Protein AF-A0A7S0BY07-F1 (afdb_monomer_lite)

Structure (mmCIF, N/CA/C/O backbone):
data_AF-A0A7S0BY07-F1
#
_entry.id   AF-A0A7S0BY07-F1
#
loop_
_atom_site.group_PDB
_atom_site.id
_atom_site.type_symbol
_atom_site.label_atom_id
_atom_site.label_alt_id
_atom_site.label_comp_id
_atom_site.label_asym_id
_atom_site.label_entity_id
_atom_site.label_seq_id
_atom_site.pdbx_PDB_ins_code
_atom_site.Cartn_x
_atom_site.Cartn_y
_atom_site.Cartn_z
_atom_site.occupancy
_atom_site.B_iso_or_equiv
_atom_site.auth_seq_id
_atom_site.auth_comp_id
_atom_site.auth_asym_id
_atom_site.auth_atom_id
_atom_site.pdbx_PDB_model_num
ATOM 1 N N . MET A 1 1 ? 34.584 75.768 -27.088 1.00 40.31 1 MET A N 1
ATOM 2 C CA . MET A 1 1 ? 33.165 75.469 -26.816 1.00 40.31 1 MET A CA 1
ATOM 3 C C . MET A 1 1 ? 33.168 74.248 -25.901 1.00 40.31 1 MET A C 1
ATOM 5 O O . MET A 1 1 ? 33.445 73.168 -26.396 1.00 40.31 1 MET A O 1
ATOM 9 N N . SER A 1 2 ? 33.312 74.418 -24.580 1.00 35.47 2 SER A N 1
ATOM 10 C CA . SER A 1 2 ? 32.296 74.899 -23.604 1.00 35.47 2 SER A CA 1
ATOM 11 C C . SER A 1 2 ? 31.332 73.750 -23.258 1.00 35.47 2 SER A C 1
ATOM 13 O O . SER A 1 2 ? 30.744 73.194 -24.176 1.00 35.47 2 SER A O 1
ATOM 15 N N . CYS A 1 3 ? 31.391 73.198 -22.035 1.00 31.03 3 CYS A N 1
ATOM 16 C CA . CYS A 1 3 ? 30.530 73.522 -20.865 1.00 31.03 3 CYS A CA 1
ATOM 17 C C . CYS A 1 3 ? 29.063 73.075 -21.055 1.00 31.03 3 CYS A C 1
ATOM 19 O O . CYS A 1 3 ? 28.528 73.252 -22.139 1.00 31.03 3 CYS A O 1
ATOM 21 N N . GLU A 1 4 ? 28.348 72.482 -20.090 1.00 33.09 4 GLU A N 1
ATOM 22 C CA . GLU A 1 4 ? 28.533 72.257 -18.632 1.00 33.09 4 GLU A CA 1
ATOM 23 C C . GLU A 1 4 ? 28.057 70.815 -18.252 1.00 33.09 4 GLU A C 1
ATOM 25 O O . GLU A 1 4 ? 27.473 70.133 -19.087 1.00 33.09 4 GLU A O 1
ATOM 30 N N . ARG A 1 5 ? 28.458 70.157 -17.144 1.00 35.91 5 ARG A N 1
ATOM 31 C CA . ARG A 1 5 ? 27.967 70.259 -15.737 1.00 35.91 5 ARG A CA 1
ATOM 32 C C . ARG A 1 5 ? 26.423 70.274 -15.600 1.00 35.91 5 ARG A C 1
ATOM 34 O O . ARG A 1 5 ? 25.771 71.064 -16.259 1.00 35.91 5 ARG A O 1
ATOM 41 N N . SER A 1 6 ? 25.753 69.486 -14.746 1.00 38.12 6 SER A N 1
ATOM 42 C CA . SER A 1 6 ? 26.178 68.443 -13.775 1.00 38.12 6 SER A CA 1
ATOM 43 C C . SER A 1 6 ? 25.313 67.157 -13.979 1.00 38.12 6 SER A C 1
ATOM 45 O O . SER A 1 6 ? 25.216 66.746 -15.126 1.00 38.12 6 SER A O 1
ATOM 47 N N . ASN A 1 7 ? 24.673 66.420 -13.047 1.00 31.58 7 ASN A N 1
ATOM 48 C CA . ASN A 1 7 ? 24.522 66.472 -11.581 1.00 31.58 7 ASN A CA 1
ATOM 49 C C . ASN A 1 7 ? 24.195 65.080 -10.975 1.00 31.58 7 ASN A C 1
ATOM 51 O O . ASN A 1 7 ? 23.888 64.137 -11.699 1.00 31.58 7 ASN A O 1
ATOM 55 N N . THR A 1 8 ? 24.245 64.951 -9.645 1.00 39.53 8 THR A N 1
ATOM 56 C CA . THR A 1 8 ? 23.984 63.716 -8.874 1.00 39.53 8 THR A CA 1
ATOM 57 C C . THR A 1 8 ? 22.511 63.458 -8.555 1.00 39.53 8 THR A C 1
ATOM 59 O O . THR A 1 8 ? 21.775 64.393 -8.248 1.00 39.53 8 THR A O 1
ATOM 62 N N . SER A 1 9 ? 22.132 62.176 -8.448 1.00 33.41 9 SER A N 1
ATOM 63 C CA . SER A 1 9 ? 21.141 61.664 -7.476 1.00 33.41 9 SER A CA 1
ATOM 64 C C . SER A 1 9 ? 21.231 60.140 -7.329 1.00 33.41 9 SER A C 1
ATOM 66 O O . SER A 1 9 ? 21.448 59.431 -8.308 1.00 33.41 9 SER A O 1
ATOM 68 N N . MET A 1 10 ? 21.091 59.637 -6.098 1.00 31.50 10 MET A N 1
ATOM 69 C CA . MET A 1 10 ? 21.083 58.200 -5.790 1.00 31.50 10 MET A CA 1
ATOM 70 C C . MET A 1 10 ? 19.652 57.654 -5.792 1.00 31.50 10 MET A C 1
ATOM 72 O O . MET A 1 10 ? 18.745 58.310 -5.285 1.00 31.50 10 MET A O 1
ATOM 76 N N . THR A 1 11 ? 19.459 56.427 -6.276 1.00 37.25 11 THR A N 1
ATOM 77 C CA . THR A 1 11 ? 18.187 55.697 -6.177 1.00 37.25 11 THR A CA 1
ATOM 78 C C . THR A 1 11 ? 18.273 54.599 -5.116 1.00 37.25 11 THR A C 1
ATOM 80 O O . THR A 1 11 ? 18.903 53.559 -5.304 1.00 37.25 11 THR A O 1
ATOM 83 N N . THR A 1 12 ? 17.625 54.814 -3.972 1.00 31.59 12 THR A N 1
ATOM 84 C CA . THR A 1 12 ? 17.489 53.802 -2.917 1.00 31.59 12 THR A CA 1
ATOM 85 C C . THR A 1 12 ? 16.358 52.826 -3.251 1.00 31.59 12 THR A C 1
ATOM 87 O O . THR A 1 12 ? 15.214 53.225 -3.450 1.00 31.59 12 THR A O 1
ATOM 90 N N . SER A 1 13 ? 16.664 51.526 -3.300 1.00 31.84 13 SER A N 1
ATOM 91 C CA . SER A 1 13 ? 15.648 50.470 -3.434 1.00 31.84 13 SER A CA 1
ATOM 92 C C . SER A 1 13 ? 15.264 49.920 -2.063 1.00 31.84 13 SER A C 1
ATOM 94 O O . SER A 1 13 ? 16.079 49.290 -1.391 1.00 31.84 13 SER A O 1
ATOM 96 N N . THR A 1 14 ? 14.016 50.139 -1.652 1.00 30.81 14 THR A N 1
ATOM 97 C CA . THR A 1 14 ? 13.477 49.635 -0.382 1.00 30.81 14 THR A CA 1
ATOM 98 C C . THR A 1 14 ? 13.043 48.176 -0.514 1.00 30.81 14 THR A C 1
ATOM 100 O O . THR A 1 14 ? 11.993 47.888 -1.086 1.00 30.81 14 THR A O 1
ATOM 103 N N . THR A 1 15 ? 13.806 47.248 0.065 1.00 37.00 15 THR A N 1
ATOM 104 C CA . THR A 1 15 ? 13.376 45.854 0.277 1.00 37.00 15 THR A CA 1
ATOM 105 C C . THR A 1 15 ? 12.916 45.640 1.718 1.00 37.00 15 THR A C 1
ATOM 107 O O . THR A 1 15 ? 13.663 45.902 2.659 1.00 37.00 15 THR A O 1
ATOM 110 N N . LEU A 1 16 ? 11.688 45.146 1.885 1.00 29.48 16 LEU A N 1
ATOM 111 C CA . LEU A 1 16 ? 11.065 44.811 3.171 1.00 29.48 16 LEU A CA 1
ATOM 112 C C . LEU A 1 16 ? 11.287 43.335 3.549 1.00 29.48 16 LEU A C 1
ATOM 114 O O . LEU A 1 16 ? 11.328 42.494 2.656 1.00 29.48 16 LEU A O 1
ATOM 118 N N . THR A 1 17 ? 11.247 43.043 4.863 1.00 28.17 17 THR A N 1
ATOM 119 C CA . THR A 1 17 ? 10.891 41.723 5.454 1.00 28.17 17 THR A CA 1
ATOM 120 C C . THR A 1 17 ? 11.932 40.587 5.272 1.00 28.17 17 THR A C 1
ATOM 122 O O . THR A 1 17 ? 12.441 40.378 4.183 1.00 28.17 17 THR A O 1
ATOM 125 N N . THR A 1 18 ? 12.328 39.764 6.259 1.00 30.53 18 THR A N 1
ATOM 126 C CA . THR A 1 18 ? 11.994 39.579 7.699 1.00 30.53 18 THR A CA 1
ATOM 127 C C . THR A 1 18 ? 13.248 39.665 8.600 1.00 30.53 18 THR A C 1
ATOM 129 O O . THR A 1 18 ? 14.322 39.252 8.160 1.00 30.53 18 THR A O 1
ATOM 132 N N . PRO A 1 19 ? 13.134 40.033 9.894 1.00 34.19 19 PRO A N 1
ATOM 133 C CA . PRO A 1 19 ? 14.223 39.871 10.863 1.00 34.19 19 PRO A CA 1
ATOM 134 C C . PRO A 1 19 ? 14.457 38.396 11.251 1.00 34.19 19 PRO A C 1
ATOM 136 O O . PRO A 1 19 ? 13.518 37.662 11.554 1.00 34.19 19 PRO A O 1
ATOM 139 N N . VAL A 1 20 ? 15.724 37.970 11.302 1.00 34.62 20 VAL A N 1
ATOM 140 C CA . VAL A 1 20 ? 16.126 36.637 11.790 1.00 34.62 20 VAL A CA 1
ATOM 141 C C . VAL A 1 20 ? 16.349 36.687 13.302 1.00 34.62 20 VAL A C 1
ATOM 143 O O . VAL A 1 20 ? 17.329 37.272 13.766 1.00 34.62 20 VAL A O 1
ATOM 146 N N . VAL A 1 21 ? 15.475 36.041 14.077 1.00 35.56 21 VAL A N 1
ATOM 147 C CA . VAL A 1 21 ? 15.626 35.940 15.538 1.00 35.56 21 VAL A CA 1
ATOM 148 C C . VAL A 1 21 ? 16.772 34.983 15.879 1.00 35.56 21 VAL A C 1
ATOM 150 O O . VAL A 1 21 ? 16.645 33.764 15.773 1.00 35.56 21 VAL A O 1
ATOM 153 N N . ARG A 1 22 ? 17.912 35.541 16.300 1.00 32.69 22 ARG A N 1
ATOM 154 C CA . ARG A 1 22 ? 19.019 34.787 16.903 1.00 32.69 22 ARG A CA 1
ATOM 155 C C . ARG A 1 22 ? 18.831 34.751 18.419 1.00 32.69 22 ARG A C 1
ATOM 157 O O . ARG A 1 22 ? 19.050 35.762 19.078 1.00 32.69 22 ARG A O 1
ATOM 164 N N . ASN A 1 23 ? 18.483 33.591 18.973 1.00 33.28 23 ASN A N 1
ATOM 165 C CA . ASN A 1 23 ? 18.476 33.401 20.425 1.00 33.28 23 ASN A CA 1
ATOM 166 C C . ASN A 1 23 ? 19.915 33.414 20.960 1.00 33.28 23 ASN A C 1
ATOM 168 O O . ASN A 1 23 ? 20.651 32.440 20.804 1.00 33.28 23 ASN A O 1
ATOM 172 N N . VAL A 1 24 ? 20.308 34.516 21.600 1.00 34.41 24 VAL A N 1
ATOM 173 C CA . VAL A 1 24 ? 21.560 34.616 22.357 1.00 34.41 24 VAL A CA 1
ATOM 174 C C . VAL A 1 24 ? 21.271 34.227 23.805 1.00 34.41 24 VAL A C 1
ATOM 176 O O . VAL A 1 24 ? 20.494 34.891 24.483 1.00 34.41 24 VAL A O 1
ATOM 179 N N . ASN A 1 25 ? 21.884 33.143 24.278 1.00 36.53 25 ASN A N 1
ATOM 180 C CA . ASN A 1 25 ? 21.791 32.725 25.676 1.00 36.53 25 ASN A CA 1
ATOM 181 C C . ASN A 1 25 ? 22.812 33.513 26.516 1.00 36.53 25 ASN A C 1
ATOM 183 O O . ASN A 1 25 ? 24.009 33.447 26.231 1.00 36.53 25 ASN A O 1
ATOM 187 N N . VAL A 1 26 ? 22.355 34.247 27.536 1.00 36.59 26 VAL A N 1
ATOM 188 C CA . VAL A 1 26 ? 23.206 35.080 28.403 1.00 36.59 26 VAL A CA 1
ATOM 189 C C . VAL A 1 26 ? 22.942 34.753 29.873 1.00 36.59 26 VAL A C 1
ATOM 191 O O . VAL A 1 26 ? 22.083 35.353 30.509 1.00 36.59 26 VAL A O 1
ATOM 194 N N . ASN A 1 27 ? 23.726 33.825 30.426 1.00 39.12 27 ASN A N 1
ATOM 195 C CA . ASN A 1 27 ? 23.753 33.535 31.862 1.00 39.12 27 ASN A CA 1
ATOM 196 C C . ASN A 1 27 ? 25.014 34.130 32.505 1.00 39.12 27 ASN A C 1
ATOM 198 O O . ASN A 1 27 ? 26.104 33.567 32.382 1.00 39.12 27 ASN A O 1
ATOM 202 N N . LYS A 1 28 ? 24.863 35.263 33.201 1.00 35.97 28 LYS A N 1
ATOM 203 C CA . LYS A 1 28 ? 25.881 35.873 34.077 1.00 35.97 28 LYS A CA 1
ATOM 204 C C . LYS A 1 28 ? 25.196 36.941 34.956 1.00 35.97 28 LYS A C 1
ATOM 206 O O . LYS A 1 28 ? 24.492 37.758 34.384 1.00 35.97 28 LYS A O 1
ATOM 211 N N . ILE A 1 29 ? 25.372 37.111 36.270 1.00 32.22 29 ILE A N 1
ATOM 212 C CA . ILE A 1 29 ? 25.829 36.331 37.443 1.00 32.22 29 ILE A CA 1
ATOM 213 C C . ILE A 1 29 ? 25.827 37.350 38.630 1.00 32.22 29 ILE A C 1
ATOM 215 O O . ILE A 1 29 ? 25.963 38.544 38.385 1.00 32.22 29 ILE A O 1
ATOM 219 N N . THR A 1 30 ? 25.702 36.888 39.885 1.00 31.44 30 THR A N 1
ATOM 220 C CA . THR A 1 30 ? 25.969 37.602 41.177 1.00 31.44 30 THR A CA 1
ATOM 221 C C . THR A 1 30 ? 25.174 38.860 41.619 1.00 31.44 30 THR A C 1
ATOM 223 O O . THR A 1 30 ? 25.467 39.974 41.210 1.00 31.44 30 THR A O 1
ATOM 226 N N . GLU A 1 31 ? 24.353 38.636 42.661 1.00 29.64 31 GLU A N 1
ATOM 227 C CA . GLU A 1 31 ? 24.439 39.217 44.031 1.00 29.64 31 GLU A CA 1
ATOM 228 C C . GLU A 1 31 ? 23.774 40.545 44.501 1.00 29.64 31 GLU A C 1
ATOM 230 O O . GLU A 1 31 ? 24.068 41.635 44.032 1.00 29.64 31 GLU A O 1
ATOM 235 N N . ARG A 1 32 ? 23.084 40.373 45.655 1.00 31.20 32 ARG A N 1
ATOM 236 C CA . ARG A 1 32 ? 22.883 41.252 46.842 1.00 31.20 32 ARG A CA 1
ATOM 237 C C . ARG A 1 32 ? 21.862 42.409 46.835 1.00 31.20 32 ARG A C 1
ATOM 239 O O . ARG A 1 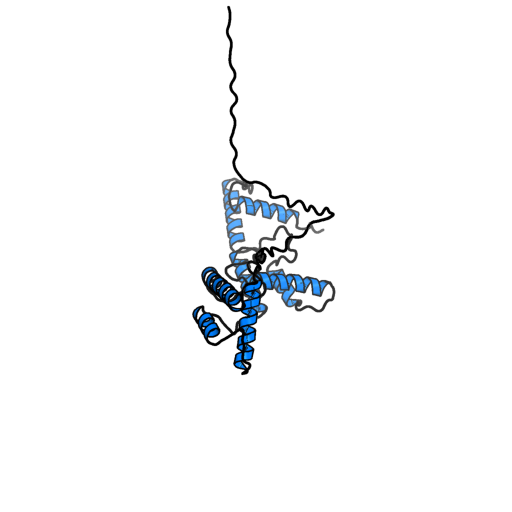32 ? 22.117 43.453 46.260 1.00 31.20 32 ARG A O 1
ATOM 246 N N . ARG A 1 33 ? 20.904 42.243 47.772 1.00 38.06 33 ARG A N 1
ATOM 247 C CA . ARG A 1 33 ? 20.362 43.219 48.756 1.00 38.06 33 ARG A CA 1
ATOM 248 C C . ARG A 1 33 ? 19.576 44.439 48.225 1.00 38.06 33 ARG A C 1
ATOM 250 O O . ARG A 1 33 ? 19.832 44.923 47.137 1.00 38.06 33 ARG A O 1
ATOM 257 N N . ASP A 1 34 ? 18.593 44.983 48.948 1.00 32.81 34 ASP A N 1
ATOM 258 C CA . ASP A 1 34 ? 18.040 44.638 50.277 1.00 32.81 34 ASP A CA 1
ATOM 259 C C . ASP A 1 34 ? 16.561 44.192 50.194 1.00 32.81 34 ASP A C 1
ATOM 261 O O . ASP A 1 34 ? 16.034 43.962 49.107 1.00 32.81 34 ASP A O 1
ATOM 265 N N . GLY A 1 35 ? 15.915 43.946 51.339 1.00 48.25 35 GLY A N 1
ATOM 266 C CA . GLY A 1 35 ? 14.606 43.290 51.401 1.00 48.25 35 GLY A CA 1
ATOM 267 C C . GLY A 1 35 ? 13.394 44.221 51.306 1.00 48.25 35 GLY A C 1
ATOM 268 O O . GLY A 1 35 ? 13.205 45.077 52.164 1.00 48.25 35 GLY A O 1
ATOM 269 N N . ASP A 1 36 ? 12.508 43.929 50.353 1.00 34.41 36 ASP A N 1
ATOM 270 C CA . ASP A 1 36 ? 11.060 44.134 50.474 1.00 34.41 36 ASP A CA 1
ATOM 271 C C . ASP A 1 36 ? 10.338 42.887 49.919 1.00 34.41 36 ASP A C 1
ATOM 273 O O . ASP A 1 36 ? 10.794 42.267 48.956 1.00 34.41 36 ASP A O 1
ATOM 277 N N . SER A 1 37 ? 9.242 42.468 50.553 1.00 35.84 37 SER A N 1
ATOM 278 C CA . SER A 1 37 ? 8.610 41.153 50.358 1.00 35.84 37 SER A CA 1
ATOM 279 C C . SER A 1 37 ? 7.364 41.206 49.463 1.00 35.84 37 SER A C 1
ATOM 281 O O . SER A 1 37 ? 6.357 40.537 49.722 1.00 35.84 37 SER A O 1
ATOM 283 N N . THR A 1 38 ? 7.427 41.970 48.374 1.00 34.97 38 THR A N 1
ATOM 284 C CA . THR A 1 38 ? 6.342 42.022 47.387 1.00 34.97 38 THR A CA 1
ATOM 285 C C . THR A 1 38 ? 6.420 40.811 46.448 1.00 34.97 38 THR A C 1
ATOM 287 O O . THR A 1 38 ? 7.131 40.832 45.444 1.00 34.97 38 THR A O 1
ATOM 290 N N . ILE A 1 39 ? 5.684 39.732 46.756 1.00 37.34 39 ILE A N 1
ATOM 291 C CA . ILE A 1 39 ? 5.579 38.553 45.873 1.00 37.34 39 ILE A CA 1
ATOM 292 C C . ILE A 1 39 ? 4.752 38.919 44.634 1.00 37.34 39 ILE A C 1
ATOM 294 O O . ILE A 1 39 ? 3.533 38.741 44.590 1.00 37.34 39 ILE A O 1
ATOM 298 N N . VAL A 1 40 ? 5.433 39.407 43.599 1.00 34.22 40 VAL A N 1
ATOM 299 C CA . VAL A 1 40 ? 4.853 39.564 42.265 1.00 34.22 40 VAL A CA 1
ATOM 300 C C . VAL A 1 40 ? 4.591 38.168 41.698 1.00 34.22 40 VAL A C 1
ATOM 302 O O . VAL A 1 40 ? 5.526 37.438 41.365 1.00 34.22 40 VAL A O 1
ATOM 305 N N . LYS A 1 41 ? 3.317 37.781 41.572 1.00 40.78 41 LYS A N 1
ATOM 306 C CA . LYS A 1 41 ? 2.934 36.596 40.794 1.00 40.78 41 LYS A CA 1
ATOM 307 C C . LYS A 1 41 ? 3.180 36.876 39.315 1.00 40.78 41 LYS A C 1
ATOM 309 O O . LYS A 1 41 ? 2.339 37.446 38.629 1.00 40.78 41 LYS A O 1
ATOM 314 N N . VAL A 1 42 ? 4.360 36.496 38.837 1.00 35.28 42 VAL A N 1
ATOM 315 C CA . VAL A 1 42 ? 4.663 36.465 37.408 1.00 35.28 42 VAL A CA 1
ATOM 316 C C . VAL A 1 42 ? 4.052 35.180 36.851 1.00 35.28 42 VAL A C 1
ATOM 318 O O . VAL A 1 42 ? 4.613 34.102 37.043 1.00 35.28 42 VAL A O 1
ATOM 321 N N . ASP A 1 43 ? 2.888 35.284 36.205 1.00 41.56 43 ASP A N 1
ATOM 322 C CA . ASP A 1 43 ? 2.163 34.142 35.631 1.00 41.56 43 ASP A CA 1
ATOM 323 C C . ASP A 1 43 ? 2.903 33.563 34.409 1.00 41.56 43 ASP A C 1
ATOM 325 O O . ASP A 1 43 ? 2.574 33.812 33.248 1.00 41.56 43 ASP A O 1
ATOM 329 N N . PHE A 1 44 ? 3.945 32.778 34.682 1.00 54.62 44 PHE A N 1
ATOM 330 C CA . PHE A 1 44 ? 4.740 32.076 33.682 1.00 54.62 44 PHE A CA 1
ATOM 331 C C . PHE A 1 44 ? 4.289 30.618 33.551 1.00 54.62 44 PHE A C 1
ATOM 333 O O . PHE A 1 44 ? 4.858 29.722 34.170 1.00 54.62 44 PHE A O 1
ATOM 340 N N . GLU A 1 45 ? 3.291 30.359 32.702 1.00 38.06 45 GLU A N 1
ATOM 341 C CA . GLU A 1 45 ? 3.077 29.007 32.173 1.00 38.06 45 GLU A CA 1
ATOM 342 C C . GLU A 1 45 ? 2.333 28.983 30.822 1.00 38.06 45 GLU A C 1
ATOM 344 O O . GLU A 1 45 ? 1.192 28.535 30.707 1.00 38.06 45 GLU A O 1
ATOM 349 N N . GLN A 1 46 ? 3.009 29.378 29.733 1.00 46.72 46 GLN A N 1
ATOM 350 C CA . GLN A 1 46 ? 2.600 28.924 28.394 1.00 46.72 46 GLN A CA 1
ATOM 351 C C . GLN A 1 46 ? 2.952 27.438 28.215 1.00 46.72 46 GLN A C 1
ATOM 353 O O . GLN A 1 46 ? 3.890 27.065 27.508 1.00 46.72 46 GLN A O 1
ATOM 358 N N . LYS A 1 47 ? 2.172 26.564 28.863 1.00 47.66 47 LYS A N 1
ATOM 359 C CA . LYS A 1 47 ? 2.163 25.130 28.565 1.00 47.66 47 LYS A CA 1
ATOM 360 C C . LYS A 1 47 ? 1.708 24.930 27.121 1.00 47.66 47 LYS A C 1
ATOM 362 O O . LYS A 1 47 ? 0.534 25.102 26.805 1.00 47.66 47 LYS A O 1
ATOM 367 N N . VAL A 1 48 ? 2.630 24.496 26.262 1.00 51.53 48 VAL A N 1
ATOM 368 C CA . VAL A 1 48 ? 2.293 23.910 24.958 1.00 51.53 48 VAL A CA 1
ATOM 369 C C . VAL A 1 48 ? 1.603 22.574 25.232 1.00 51.53 48 VAL A C 1
ATOM 371 O O . VAL A 1 48 ? 2.252 21.544 25.418 1.00 51.53 48 VAL A O 1
ATOM 374 N N . THR A 1 49 ? 0.278 22.601 25.347 1.00 56.06 49 THR A N 1
ATOM 375 C CA . THR A 1 49 ? -0.526 21.419 25.650 1.00 56.06 49 THR A CA 1
ATOM 376 C C . THR A 1 49 ? -0.510 20.451 24.470 1.00 56.06 49 THR A C 1
ATOM 378 O O . THR A 1 49 ? -0.817 20.806 23.332 1.00 56.06 49 THR A O 1
ATOM 381 N N . ALA A 1 50 ? -0.147 19.195 24.733 1.00 65.06 50 ALA A N 1
ATOM 382 C CA . ALA A 1 50 ? -0.284 18.138 23.741 1.00 65.06 50 ALA A CA 1
ATOM 383 C C . ALA A 1 50 ? -1.776 17.905 23.450 1.00 65.06 50 ALA A C 1
ATOM 385 O O . ALA A 1 50 ? -2.567 17.751 24.382 1.00 65.06 50 ALA A O 1
ATOM 386 N N . ALA A 1 51 ? -2.148 17.873 22.166 1.00 73.44 51 ALA A N 1
ATOM 387 C CA . ALA A 1 51 ? -3.535 17.700 21.733 1.00 73.44 51 ALA A CA 1
ATOM 388 C C . ALA A 1 51 ? -4.172 16.443 22.350 1.00 73.44 51 ALA A C 1
ATOM 390 O O . ALA A 1 51 ? -3.552 15.376 22.408 1.00 73.44 51 ALA A O 1
ATOM 391 N N . SER A 1 52 ? -5.420 16.562 22.799 1.00 82.75 52 SER A N 1
ATOM 392 C CA . SER A 1 52 ? -6.102 15.501 23.536 1.00 82.75 52 SER A CA 1
ATOM 393 C C . SER A 1 52 ? -6.372 14.257 22.671 1.00 82.75 52 SER A C 1
ATOM 395 O O . SER A 1 52 ? -6.493 14.347 21.443 1.00 82.75 52 SER A O 1
ATOM 397 N N . PRO A 1 53 ? -6.595 13.076 23.283 1.00 80.56 53 PRO A N 1
ATOM 398 C CA . PRO A 1 53 ? -7.028 11.872 22.564 1.00 80.56 53 PRO A CA 1
ATOM 399 C C . PRO A 1 53 ? -8.355 12.021 21.791 1.00 80.56 53 PRO A C 1
ATOM 401 O O . PRO A 1 53 ? -8.681 11.174 20.952 1.00 80.56 53 PRO A O 1
ATOM 404 N N . LYS A 1 54 ? -9.138 13.077 22.058 1.00 82.62 54 LYS A N 1
ATOM 405 C CA . LYS A 1 54 ? -10.314 13.449 21.264 1.00 82.62 54 LYS A CA 1
ATOM 406 C C . LYS A 1 54 ? -9.892 14.170 19.981 1.00 82.62 54 LYS A C 1
ATOM 408 O O . LYS A 1 54 ? -10.174 13.672 18.893 1.00 82.62 54 LYS A O 1
ATOM 413 N N . GLU A 1 55 ? -9.156 15.271 20.108 1.00 84.75 55 GLU A N 1
ATOM 414 C CA . GLU A 1 55 ? -8.694 16.102 18.984 1.00 84.75 55 GLU A CA 1
ATOM 415 C C . GLU A 1 55 ? -7.778 15.326 18.028 1.00 84.75 55 GLU A C 1
ATOM 417 O O . GLU A 1 55 ? -7.882 15.464 16.808 1.00 84.75 55 GLU A O 1
ATOM 422 N N . LEU A 1 56 ? -6.930 14.438 18.559 1.00 89.06 56 LEU A N 1
ATOM 423 C CA . LEU A 1 56 ? -6.102 13.535 17.758 1.00 89.06 56 LEU A CA 1
ATOM 424 C C . LEU A 1 56 ? -6.941 12.558 16.920 1.00 89.06 56 LEU A C 1
ATOM 426 O O . LEU A 1 56 ? -6.594 12.302 15.767 1.00 89.06 56 LEU A O 1
ATOM 430 N N . TRP A 1 57 ? -8.047 12.027 17.455 1.00 93.25 57 TRP A N 1
ATOM 431 C CA . TRP A 1 57 ? -8.946 11.154 16.689 1.00 93.25 57 TRP A CA 1
ATOM 432 C C . TRP A 1 57 ? -9.703 11.947 15.618 1.00 93.25 57 TRP A C 1
ATOM 434 O O . TRP A 1 57 ? -9.737 11.531 14.464 1.00 93.25 57 TRP A O 1
ATOM 444 N N . GLU A 1 58 ? -10.242 13.119 15.965 1.00 93.38 58 GLU A N 1
ATOM 445 C CA . GLU A 1 58 ? -10.969 13.983 15.022 1.00 93.38 58 GLU A CA 1
ATOM 446 C C . GLU A 1 58 ? -10.076 14.495 13.885 1.00 93.38 58 GLU A C 1
ATOM 448 O O . GLU A 1 58 ? -10.525 14.597 12.744 1.00 93.38 58 GLU A O 1
ATOM 453 N N . THR A 1 59 ? -8.798 14.761 14.165 1.00 94.75 59 THR A N 1
ATOM 454 C CA . THR A 1 59 ? -7.798 15.111 13.146 1.00 94.75 59 THR A CA 1
ATOM 455 C C . THR A 1 59 ? -7.590 13.953 12.168 1.00 94.75 59 THR A C 1
ATOM 457 O O . THR A 1 59 ? -7.710 14.141 10.960 1.00 94.75 59 THR A O 1
ATOM 460 N N . ARG A 1 60 ? -7.359 12.731 12.669 1.00 96.25 60 ARG A N 1
ATOM 461 C CA . ARG A 1 60 ? -7.173 11.532 11.826 1.00 96.25 60 ARG A CA 1
ATOM 462 C C . ARG A 1 60 ? -8.443 11.162 11.048 1.00 96.25 60 ARG A C 1
ATOM 464 O O . ARG A 1 60 ? -8.346 10.690 9.919 1.00 96.25 60 ARG A O 1
ATOM 471 N N . TYR A 1 61 ? -9.625 11.434 11.600 1.00 96.81 61 TYR A N 1
ATOM 472 C CA . TYR A 1 61 ? -10.896 11.282 10.890 1.00 96.81 61 TYR A CA 1
ATOM 473 C C . TYR A 1 61 ? -11.040 12.291 9.734 1.00 96.81 61 TYR A C 1
ATOM 475 O O . TYR A 1 61 ? -11.349 11.892 8.615 1.00 96.81 61 TYR A O 1
ATOM 483 N N . LYS A 1 62 ? -10.721 13.577 9.945 1.00 96.88 62 LYS A N 1
ATOM 484 C CA . LYS A 1 62 ? -10.707 14.603 8.876 1.00 96.88 62 LYS A CA 1
ATOM 485 C C . LYS A 1 62 ? -9.695 14.279 7.765 1.00 96.88 62 LYS A C 1
ATOM 487 O O . LYS A 1 62 ? -9.980 14.471 6.581 1.00 96.88 62 LYS A O 1
ATOM 492 N N . GLU A 1 63 ? -8.534 13.738 8.128 1.00 96.69 63 GLU A N 1
ATOM 493 C CA . GLU A 1 63 ? -7.554 13.208 7.173 1.00 96.69 63 GLU A CA 1
ATOM 494 C C . GLU A 1 63 ? -8.095 11.997 6.388 1.00 96.69 63 GLU A C 1
ATOM 496 O O . GLU A 1 63 ? -7.898 11.928 5.175 1.00 96.69 63 GLU A O 1
ATOM 501 N N . LEU A 1 64 ? -8.822 11.073 7.034 1.00 96.94 64 LEU A N 1
ATOM 502 C CA . LEU A 1 64 ? -9.480 9.951 6.354 1.00 96.94 64 LEU A CA 1
ATOM 503 C C . LEU A 1 64 ? -10.559 10.432 5.373 1.00 96.94 64 LEU A C 1
ATOM 505 O O . LEU A 1 64 ? -10.574 9.962 4.242 1.00 96.94 64 LEU A O 1
ATOM 509 N N . VAL A 1 65 ? -11.417 11.383 5.759 1.00 97.06 65 VAL A N 1
ATOM 510 C CA . VAL A 1 65 ? -12.417 11.994 4.857 1.00 97.06 65 VAL A CA 1
ATOM 511 C C . VAL A 1 65 ? -11.733 12.608 3.631 1.00 97.06 65 VAL A C 1
ATOM 513 O O . VAL A 1 65 ? -12.192 12.435 2.503 1.00 97.06 65 VAL A O 1
ATOM 516 N N . SER A 1 66 ? -10.593 13.271 3.837 1.00 95.12 66 SER A N 1
ATOM 517 C CA . SER A 1 66 ? -9.801 13.862 2.752 1.00 95.12 66 SER A CA 1
ATOM 518 C C . SER A 1 66 ? -9.212 12.788 1.825 1.00 95.12 66 SER A C 1
ATOM 520 O O . SER A 1 66 ? -9.264 12.935 0.607 1.00 95.12 66 SER A O 1
ATOM 522 N N . PHE A 1 67 ? -8.740 11.667 2.382 1.00 92.50 67 PHE A N 1
ATOM 523 C CA . PHE A 1 67 ? -8.294 10.501 1.613 1.00 92.50 67 PHE A CA 1
ATOM 524 C C . PHE A 1 67 ? -9.447 9.829 0.845 1.00 92.50 67 PHE A C 1
ATOM 526 O O . PHE A 1 67 ? -9.287 9.495 -0.324 1.00 92.50 67 PHE A O 1
ATOM 533 N N . VAL A 1 68 ? -10.628 9.656 1.446 1.00 92.25 68 VAL A N 1
ATOM 534 C CA . VAL A 1 68 ? -11.803 9.106 0.743 1.00 92.25 68 VAL A CA 1
ATOM 535 C C . VAL A 1 68 ? -12.205 10.017 -0.423 1.00 92.25 68 VAL A C 1
ATOM 537 O O . VAL A 1 68 ? -12.512 9.515 -1.501 1.00 92.25 68 VAL A O 1
ATOM 540 N N . LYS A 1 69 ? -12.109 11.344 -0.256 1.00 92.44 69 LYS A N 1
ATOM 541 C CA . LYS A 1 69 ? -12.365 12.327 -1.321 1.00 92.44 69 LYS A CA 1
ATOM 542 C C . LYS A 1 69 ? -11.329 12.300 -2.458 1.00 92.44 69 LYS A C 1
ATOM 544 O O . LYS A 1 69 ? -11.715 12.509 -3.602 1.00 92.44 69 LYS A O 1
ATOM 549 N N . GLU A 1 70 ? -10.044 12.064 -2.176 1.00 87.12 70 GLU A N 1
ATOM 550 C CA . GLU A 1 70 ? -8.994 11.978 -3.212 1.00 87.12 70 GLU A CA 1
ATOM 551 C C . GLU A 1 70 ? -8.974 10.610 -3.923 1.00 87.12 70 GLU A C 1
ATOM 553 O O . GLU A 1 70 ? -8.845 10.547 -5.143 1.00 87.12 70 GLU A O 1
ATOM 558 N N . PHE A 1 71 ? -9.099 9.512 -3.171 1.00 83.38 71 PHE A N 1
ATOM 559 C CA . PHE A 1 71 ? -8.869 8.146 -3.664 1.00 83.38 71 PHE A CA 1
ATOM 560 C C . PHE A 1 71 ? -10.157 7.335 -3.902 1.00 83.38 71 PHE A C 1
ATOM 562 O O . PHE A 1 71 ? -10.080 6.182 -4.321 1.00 83.38 71 PHE A O 1
ATOM 569 N N . GLY A 1 72 ? -11.337 7.885 -3.594 1.00 86.31 72 GLY A N 1
ATOM 570 C CA . GLY A 1 72 ? -12.639 7.223 -3.768 1.00 86.31 72 GLY A CA 1
ATOM 571 C C . GLY A 1 72 ? -12.898 6.026 -2.841 1.00 86.31 72 GLY A C 1
ATOM 572 O O . GLY A 1 72 ? -13.877 5.309 -3.029 1.00 86.31 72 GLY A O 1
ATOM 573 N N . HIS A 1 73 ? -12.024 5.765 -1.862 1.00 88.81 73 HIS A N 1
ATOM 574 C CA . HIS A 1 73 ? -12.117 4.604 -0.970 1.00 88.81 73 HIS A CA 1
ATOM 575 C C . HIS A 1 73 ? -11.418 4.829 0.382 1.00 88.81 73 HIS A C 1
ATOM 577 O O . HIS A 1 73 ? -10.444 5.576 0.470 1.00 88.81 73 HIS A O 1
ATOM 583 N N . ALA A 1 74 ? -11.813 4.089 1.422 1.00 91.50 74 ALA A N 1
ATOM 584 C CA . ALA A 1 74 ? -11.181 4.116 2.751 1.00 91.50 74 ALA A CA 1
ATOM 585 C C . ALA A 1 74 ? -9.952 3.176 2.898 1.00 91.50 74 ALA A C 1
ATOM 587 O O . ALA A 1 74 ? -9.509 2.840 4.005 1.00 91.50 74 ALA A O 1
ATOM 588 N N . ARG A 1 75 ? -9.376 2.705 1.782 1.00 88.31 75 ARG A N 1
ATOM 589 C CA . ARG A 1 75 ? -8.292 1.700 1.744 1.00 88.31 75 ARG A CA 1
ATOM 590 C C . ARG A 1 75 ? -6.894 2.302 1.960 1.00 88.31 75 ARG A C 1
ATOM 592 O O . ARG A 1 75 ? -5.973 2.033 1.189 1.00 88.31 75 ARG A O 1
ATOM 599 N N . VAL A 1 76 ? -6.711 3.100 3.018 1.00 88.44 76 VAL A N 1
ATOM 600 C CA . VAL A 1 76 ? -5.402 3.699 3.351 1.00 88.44 76 VAL A CA 1
ATOM 601 C C . VAL A 1 76 ? -4.347 2.597 3.575 1.00 88.44 76 VAL A C 1
ATOM 603 O O . VAL A 1 76 ? -4.561 1.713 4.413 1.00 88.44 76 VAL A O 1
ATOM 606 N N . PRO A 1 77 ? -3.198 2.615 2.868 1.00 84.00 77 PRO A N 1
ATOM 607 C CA . PRO A 1 77 ? -2.089 1.707 3.154 1.00 84.00 77 PRO A CA 1
ATOM 608 C C . PRO A 1 77 ? -1.456 1.994 4.523 1.00 84.00 77 PRO A C 1
ATOM 610 O O . PRO A 1 77 ? -1.239 3.149 4.862 1.00 84.00 77 PRO A O 1
ATOM 613 N N . TYR A 1 78 ? -1.036 0.956 5.254 1.00 81.75 78 TYR A N 1
ATOM 614 C CA . TYR A 1 78 ? -0.305 1.103 6.528 1.00 81.75 78 TYR A CA 1
ATOM 615 C C . TYR A 1 78 ? 0.881 2.087 6.415 1.00 81.75 78 TYR A C 1
ATOM 617 O O . TYR A 1 78 ? 0.953 3.083 7.122 1.00 81.75 78 TYR A O 1
ATOM 625 N N . ASN A 1 79 ? 1.760 1.871 5.426 1.00 76.06 79 ASN A N 1
ATOM 626 C CA . ASN A 1 79 ? 2.833 2.806 5.065 1.00 76.06 79 ASN A CA 1
ATOM 627 C C . ASN A 1 79 ? 2.376 3.756 3.939 1.00 76.06 79 ASN A C 1
ATOM 629 O O . ASN A 1 79 ? 2.914 3.717 2.824 1.00 76.06 79 ASN A O 1
ATOM 633 N N . PHE A 1 80 ? 1.348 4.567 4.191 1.00 83.56 80 PHE A N 1
ATOM 634 C CA . PHE A 1 80 ? 0.945 5.649 3.291 1.00 83.56 80 PHE A CA 1
ATOM 635 C C . PHE A 1 80 ? 1.929 6.815 3.441 1.00 83.56 80 PHE A C 1
ATOM 637 O O . PHE A 1 80 ? 1.930 7.506 4.448 1.00 83.56 80 PHE A O 1
ATOM 644 N N . HIS A 1 81 ? 2.827 7.007 2.473 1.00 78.38 81 HIS A N 1
ATOM 645 C CA . HIS A 1 81 ? 3.966 7.918 2.652 1.00 78.38 81 HIS A CA 1
ATOM 646 C C . HIS A 1 81 ? 3.612 9.421 2.756 1.00 78.38 81 HIS A C 1
ATOM 648 O O . HIS A 1 81 ? 4.356 10.107 3.451 1.00 78.38 81 HIS A O 1
ATOM 654 N N . PRO A 1 82 ? 2.510 9.947 2.173 1.00 84.00 82 PRO A N 1
ATOM 655 C CA . PRO A 1 82 ? 2.061 11.321 2.434 1.00 84.00 82 PRO A CA 1
ATOM 656 C C . PRO A 1 82 ? 1.618 11.553 3.883 1.00 84.00 82 PRO A C 1
ATOM 658 O O . PRO A 1 82 ? 1.739 12.662 4.389 1.00 84.00 82 PRO A O 1
ATOM 661 N N . ASN A 1 83 ? 1.104 10.517 4.555 1.00 86.25 83 ASN A N 1
ATOM 662 C CA . ASN A 1 83 ? 0.686 10.578 5.953 1.00 86.25 83 ASN A CA 1
ATOM 663 C C . ASN A 1 83 ? 0.715 9.173 6.582 1.00 86.25 83 ASN A C 1
ATOM 665 O O . ASN A 1 83 ? -0.274 8.432 6.579 1.00 86.25 83 ASN A O 1
ATOM 669 N N . THR A 1 84 ? 1.873 8.793 7.122 1.00 87.75 84 THR A N 1
ATOM 670 C CA . THR A 1 84 ? 2.076 7.473 7.742 1.00 87.75 84 THR A CA 1
ATOM 671 C C . THR A 1 84 ? 1.279 7.322 9.036 1.00 87.75 84 THR A C 1
ATOM 673 O O . THR A 1 84 ? 0.826 6.226 9.359 1.00 87.75 84 THR A O 1
ATOM 676 N N . SER A 1 85 ? 1.040 8.425 9.747 1.00 92.88 85 SER A N 1
ATOM 677 C CA . SER A 1 85 ? 0.221 8.468 10.959 1.00 92.88 85 SER A CA 1
ATOM 678 C C . SER A 1 85 ? -1.241 8.099 10.688 1.00 92.88 85 SER A C 1
ATOM 680 O O . SER A 1 85 ? -1.823 7.356 11.477 1.00 92.88 85 SER A O 1
ATOM 682 N N . LEU A 1 86 ? -1.815 8.532 9.558 1.00 94.12 86 LEU A N 1
ATOM 683 C CA . LEU A 1 86 ? -3.137 8.095 9.097 1.00 94.12 86 LEU A CA 1
ATOM 684 C C . LEU A 1 86 ? -3.152 6.593 8.778 1.00 94.12 86 LEU A C 1
ATOM 686 O O . LEU A 1 86 ? -4.039 5.882 9.244 1.00 94.12 86 LEU A O 1
ATOM 690 N N . GLY A 1 87 ? -2.161 6.095 8.030 1.00 90.50 87 GLY A N 1
ATOM 691 C CA . GLY A 1 87 ? -2.057 4.672 7.677 1.00 90.50 87 GLY A CA 1
ATOM 692 C C . GLY A 1 87 ? -1.964 3.750 8.899 1.00 90.50 87 GLY A C 1
ATOM 693 O O . GLY A 1 87 ? -2.673 2.742 8.980 1.00 90.50 87 GLY A O 1
ATOM 694 N N . ASN A 1 88 ? -1.164 4.142 9.894 1.00 91.62 88 ASN A N 1
ATOM 695 C CA . ASN A 1 88 ? -1.078 3.464 11.187 1.00 91.62 88 ASN A CA 1
ATOM 696 C C . ASN A 1 88 ? -2.409 3.542 11.957 1.00 91.62 88 ASN A C 1
ATOM 698 O O . ASN A 1 88 ? -2.913 2.522 12.425 1.00 91.62 88 ASN A O 1
ATOM 702 N N . TRP A 1 89 ? -3.020 4.730 12.057 1.00 95.44 89 TRP A N 1
ATOM 703 C CA . TRP A 1 89 ? -4.280 4.939 12.781 1.00 95.44 89 TRP A CA 1
ATOM 704 C C . TRP A 1 89 ? -5.448 4.138 12.190 1.00 95.44 89 TRP A C 1
ATOM 706 O O . TRP A 1 89 ? -6.184 3.506 12.948 1.00 95.44 89 TRP A O 1
ATOM 716 N N . VAL A 1 90 ? -5.567 4.082 10.858 1.00 94.94 90 VAL A N 1
ATOM 717 C CA . VAL A 1 90 ? -6.535 3.237 10.133 1.00 94.94 90 VAL A CA 1
ATOM 718 C C . VAL A 1 90 ? -6.320 1.757 10.456 1.00 94.94 90 VAL A C 1
ATOM 720 O O . VAL A 1 90 ? -7.281 1.025 10.700 1.00 94.94 90 VAL A O 1
ATOM 723 N N . SER A 1 91 ? -5.064 1.309 10.517 1.00 91.88 91 SER A N 1
ATOM 724 C CA . SER A 1 91 ? -4.743 -0.061 10.924 1.00 91.88 91 SER A CA 1
ATOM 725 C C . SER A 1 91 ? -5.120 -0.339 12.384 1.00 91.88 91 SER A C 1
ATOM 727 O O . SER A 1 91 ? -5.584 -1.437 12.688 1.00 91.88 91 SER A O 1
ATOM 729 N N . HIS A 1 92 ? -4.970 0.643 13.278 1.00 93.38 92 HIS A N 1
ATOM 730 C CA . HIS A 1 92 ? -5.402 0.525 14.672 1.00 93.38 92 HIS A CA 1
ATOM 731 C C . HIS A 1 92 ? -6.930 0.490 14.811 1.00 93.38 92 HIS A C 1
ATOM 733 O O . HIS A 1 92 ? -7.416 -0.342 15.569 1.00 93.38 92 HIS A O 1
ATOM 739 N N . GLN A 1 93 ? -7.700 1.278 14.041 1.00 95.50 93 GLN A N 1
ATOM 740 C CA . GLN A 1 93 ? -9.173 1.207 14.085 1.00 95.50 93 GLN A CA 1
ATOM 741 C C . GLN A 1 93 ? -9.669 -0.207 13.727 1.00 95.50 93 GLN A C 1
ATOM 743 O O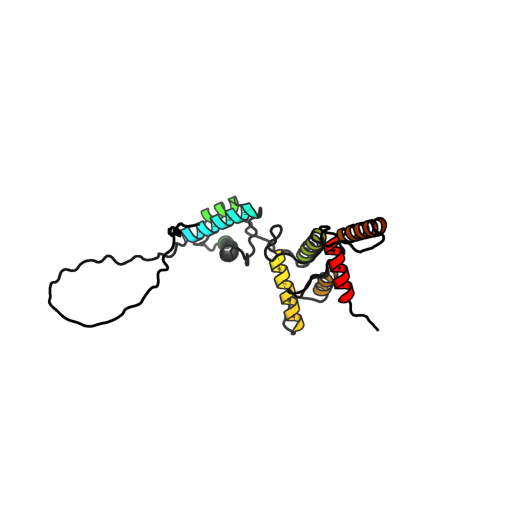 . GLN A 1 93 ? -10.489 -0.775 14.444 1.00 95.50 93 GLN A O 1
ATOM 748 N N . ARG A 1 94 ? -9.100 -0.827 12.679 1.00 94.75 94 ARG A N 1
ATOM 749 C CA . ARG A 1 94 ? -9.393 -2.228 12.303 1.00 94.75 94 ARG A CA 1
ATOM 750 C C . ARG A 1 94 ? -8.978 -3.242 13.375 1.00 94.75 94 ARG A C 1
ATOM 752 O O . ARG A 1 94 ? -9.636 -4.268 13.523 1.00 94.75 94 ARG A O 1
ATOM 759 N N . GLY A 1 95 ? -7.907 -2.965 14.121 1.00 93.12 95 GLY A N 1
ATOM 760 C CA . GLY A 1 95 ? -7.507 -3.755 15.288 1.00 93.12 95 GLY A CA 1
ATOM 761 C C . GLY A 1 95 ? -8.540 -3.668 16.412 1.00 93.12 95 GLY A C 1
ATOM 762 O O . GLY A 1 95 ? -9.084 -4.689 16.820 1.00 93.12 95 GLY A O 1
ATOM 763 N N . TYR A 1 96 ? -8.877 -2.448 16.843 1.00 94.38 96 TYR A N 1
ATOM 764 C CA . TYR A 1 96 ? -9.848 -2.205 17.911 1.00 94.38 96 TYR A CA 1
ATOM 765 C C . TYR A 1 96 ? -11.228 -2.789 17.595 1.00 94.38 96 TYR A C 1
ATOM 767 O O . TYR A 1 96 ? -11.825 -3.410 18.468 1.00 94.38 96 TYR A O 1
ATOM 775 N N . TYR A 1 97 ? -11.709 -2.680 16.352 1.00 95.19 97 TYR A N 1
ATOM 776 C CA . TYR A 1 97 ? -12.983 -3.283 15.945 1.00 95.19 97 TYR A CA 1
ATOM 777 C C . TYR A 1 97 ? -12.975 -4.809 16.112 1.00 95.19 97 TYR A C 1
ATOM 779 O O . TYR A 1 97 ? -13.942 -5.387 16.593 1.00 95.19 97 TYR A O 1
ATOM 787 N N . LYS A 1 98 ? -11.851 -5.473 15.809 1.00 93.19 98 LYS A N 1
ATOM 788 C CA . LYS A 1 98 ? -11.682 -6.926 15.997 1.00 93.19 98 LYS A CA 1
ATOM 789 C C . LYS A 1 98 ? -11.534 -7.367 17.451 1.00 93.19 98 LYS A C 1
ATOM 791 O O . LYS A 1 98 ? -11.613 -8.568 17.708 1.00 93.19 98 LYS A O 1
ATOM 796 N N . ASP A 1 99 ? -11.294 -6.450 18.381 1.00 93.19 99 ASP A N 1
ATOM 797 C CA . ASP A 1 99 ? -11.363 -6.717 19.818 1.00 93.19 99 ASP A CA 1
ATOM 798 C C . ASP A 1 99 ? -12.769 -6.407 20.371 1.00 93.19 99 ASP A C 1
ATOM 800 O O . ASP A 1 99 ? -13.303 -7.224 21.120 1.00 93.19 99 ASP A O 1
ATOM 804 N N . VAL A 1 100 ? -13.435 -5.342 19.900 1.00 93.06 100 VAL A N 1
ATOM 805 C CA . VAL A 1 100 ? -14.855 -5.043 20.200 1.00 93.06 100 VAL A CA 1
ATOM 806 C C . VAL A 1 100 ? -15.776 -6.182 19.748 1.00 93.06 100 VAL A C 1
ATOM 808 O O . VAL A 1 100 ? -16.585 -6.663 20.535 1.00 93.06 100 VAL A O 1
ATOM 811 N N . GLN A 1 101 ? -15.572 -6.718 18.541 1.00 92.12 101 GLN A N 1
ATOM 812 C CA . GLN A 1 101 ? -16.262 -7.911 18.016 1.00 92.12 101 GLN A CA 1
ATOM 813 C C . GLN A 1 101 ? -16.004 -9.198 18.834 1.00 92.12 101 GLN A C 1
ATOM 815 O O . GLN A 1 101 ? -16.684 -10.199 18.637 1.00 92.12 101 GLN A O 1
ATOM 820 N N . LYS A 1 102 ? -15.034 -9.194 19.761 1.00 93.94 102 LYS A N 1
ATOM 821 C CA . LYS A 1 102 ? -14.766 -10.285 20.721 1.00 93.94 102 LYS A CA 1
ATOM 822 C C . LYS A 1 102 ? -15.222 -9.938 22.145 1.00 93.94 102 LYS A C 1
ATOM 824 O O . LYS A 1 102 ? -14.759 -10.555 23.099 1.00 93.94 102 LYS A O 1
ATOM 829 N N . GLY A 1 103 ? -16.064 -8.915 22.303 1.00 92.19 103 GLY A N 1
ATOM 830 C CA . GLY A 1 103 ? -16.557 -8.450 23.599 1.00 92.19 103 GLY A CA 1
ATOM 831 C C . GLY A 1 103 ? -15.548 -7.652 24.432 1.00 92.19 103 GLY A C 1
ATOM 832 O O . GLY A 1 103 ? -15.819 -7.385 25.600 1.00 92.19 103 GLY A O 1
ATOM 833 N N . LYS A 1 104 ? -14.392 -7.249 23.880 1.00 92.31 104 LYS A N 1
ATOM 834 C CA . LYS A 1 104 ? -13.435 -6.392 24.597 1.00 92.31 104 LYS A CA 1
ATOM 835 C C . LYS A 1 104 ? -13.742 -4.912 24.327 1.00 92.31 104 LYS A C 1
ATOM 837 O O . LYS A 1 104 ? -13.578 -4.470 23.189 1.00 92.31 104 LYS A O 1
ATOM 842 N N . PRO A 1 105 ? -14.143 -4.113 25.330 1.00 85.81 105 PRO A N 1
ATOM 843 C CA . PRO A 1 105 ? -14.447 -2.701 25.119 1.00 85.81 105 PRO A CA 1
ATOM 844 C C . PRO A 1 105 ? -13.191 -1.905 24.729 1.00 85.81 105 PRO A C 1
ATOM 846 O O . PRO A 1 105 ? -12.105 -2.132 25.263 1.00 85.81 105 PRO A O 1
ATOM 849 N N . SER A 1 106 ? -13.344 -0.931 23.825 1.00 87.75 106 SER A N 1
ATOM 850 C CA . SER A 1 106 ? -12.265 -0.028 23.410 1.00 87.75 106 SER A CA 1
ATOM 851 C C . SER A 1 106 ? -12.588 1.421 23.761 1.00 87.75 106 SER A C 1
ATOM 853 O O . SER A 1 106 ? -13.521 2.012 23.227 1.00 87.75 106 SER A O 1
ATOM 855 N N . VAL A 1 107 ? -11.750 2.035 24.600 1.00 84.38 107 VAL A N 1
ATOM 856 C CA . VAL A 1 107 ? -11.805 3.482 24.890 1.00 84.38 107 VAL A CA 1
ATOM 857 C C . VAL A 1 107 ? -11.444 4.313 23.645 1.00 84.38 107 VAL A C 1
ATOM 859 O O . VAL A 1 107 ? -11.855 5.464 23.506 1.00 84.38 107 VAL A O 1
ATOM 862 N N . SER A 1 108 ? -10.684 3.733 22.707 1.00 85.31 108 SER A N 1
ATOM 863 C CA . SER A 1 108 ? -10.279 4.405 21.467 1.00 85.31 108 SER A CA 1
ATOM 864 C C . SER A 1 108 ? -11.367 4.346 20.388 1.00 85.31 108 SER A C 1
ATOM 866 O O . SER A 1 108 ? -11.567 5.327 19.670 1.00 85.31 108 SER A O 1
ATOM 868 N N . LEU A 1 109 ? -12.104 3.233 20.303 1.00 92.25 109 LEU A N 1
ATOM 869 C CA . LEU A 1 109 ? -13.147 3.003 19.305 1.00 92.25 109 LEU A CA 1
ATOM 870 C C . LEU A 1 109 ? -14.507 2.785 19.982 1.00 92.25 109 LEU A C 1
ATOM 872 O O . LEU A 1 109 ? -14.865 1.666 20.342 1.00 92.25 109 LEU A O 1
ATOM 876 N N . THR A 1 110 ? -15.250 3.878 20.144 1.00 93.56 110 THR A N 1
ATOM 877 C CA . THR A 1 110 ? -16.621 3.890 20.668 1.00 93.56 110 THR A CA 1
ATOM 878 C C . THR A 1 110 ? -17.652 3.701 19.552 1.00 93.56 110 THR A C 1
ATOM 880 O O . THR A 1 110 ? -17.360 3.959 18.388 1.00 93.56 110 THR A O 1
ATOM 883 N N . GLU A 1 111 ? -18.886 3.339 19.908 1.00 92.88 111 GLU A N 1
ATOM 884 C CA . GLU A 1 111 ? -20.025 3.183 18.982 1.00 92.88 111 GLU A CA 1
ATOM 885 C C . GLU A 1 111 ? -20.212 4.386 18.032 1.00 92.88 111 GLU A C 1
ATOM 887 O O . GLU A 1 111 ? -20.353 4.231 16.822 1.00 92.88 111 GLU A O 1
ATOM 892 N N . TYR A 1 112 ? -20.117 5.611 18.558 1.00 93.75 112 TYR A N 1
ATOM 893 C CA . TYR A 1 112 ? -20.170 6.840 17.756 1.00 93.75 112 TYR A CA 1
ATOM 894 C C . TYR A 1 112 ? -19.032 6.930 16.721 1.00 93.75 112 TYR A C 1
ATOM 896 O O . TYR A 1 112 ? -19.239 7.355 15.587 1.00 93.75 112 TYR A O 1
ATOM 904 N N . ARG A 1 113 ? -17.823 6.492 17.095 1.00 95.62 113 ARG A N 1
ATOM 905 C CA . ARG A 1 113 ? -16.651 6.463 16.206 1.00 95.62 113 ARG A CA 1
ATOM 906 C C . ARG A 1 113 ? -16.746 5.352 15.158 1.00 95.62 113 ARG A C 1
ATOM 908 O O . ARG A 1 113 ? -16.205 5.529 14.073 1.00 95.62 113 ARG A O 1
ATOM 915 N N . ILE A 1 114 ? -17.435 4.249 15.461 1.00 95.75 114 ILE A N 1
ATOM 916 C CA . ILE A 1 114 ? -17.761 3.187 14.497 1.00 95.75 114 ILE A CA 1
ATOM 917 C C . ILE A 1 114 ? -18.698 3.738 13.417 1.00 95.75 114 ILE A C 1
ATOM 919 O O . ILE A 1 114 ? -18.350 3.665 12.242 1.00 95.75 114 ILE A O 1
ATOM 923 N N . LYS A 1 115 ? -19.805 4.389 13.803 1.00 96.50 115 LYS A N 1
ATOM 924 C CA . LYS A 1 115 ? -20.782 4.950 12.849 1.00 96.50 115 LYS A CA 1
ATOM 925 C C . LYS A 1 115 ? -20.182 5.999 11.917 1.00 96.50 115 LYS A C 1
ATOM 927 O O . LYS A 1 115 ? -20.320 5.865 10.708 1.00 96.50 115 LYS A O 1
ATOM 932 N N . LEU A 1 116 ? -19.414 6.955 12.448 1.00 97.00 116 LEU A N 1
ATOM 933 C CA . LEU A 1 116 ? -18.686 7.930 11.621 1.00 97.00 116 LEU A CA 1
ATOM 934 C C . LEU A 1 116 ? -17.731 7.267 10.610 1.00 97.00 116 LEU A C 1
ATOM 936 O O . LEU A 1 116 ? -17.547 7.765 9.504 1.00 97.00 116 LEU A O 1
ATOM 940 N N . LEU A 1 117 ? -17.099 6.147 10.973 1.00 97.25 117 LEU A N 1
ATOM 941 C CA . LEU A 1 117 ? -16.240 5.404 10.051 1.00 97.25 117 LEU A CA 1
ATOM 942 C C . LEU A 1 117 ? -17.072 4.676 8.979 1.00 97.25 117 LEU A C 1
ATOM 944 O O . LEU A 1 117 ? -16.719 4.706 7.801 1.00 97.25 117 LEU A O 1
ATOM 948 N N . GLU A 1 118 ? -18.202 4.083 9.345 1.00 96.75 118 GLU A N 1
ATOM 949 C CA . GLU A 1 118 ? -19.103 3.406 8.405 1.00 96.75 118 GLU A CA 1
ATOM 950 C C . GLU A 1 118 ? -19.768 4.390 7.420 1.00 96.75 118 GLU A C 1
ATOM 952 O O . GLU A 1 118 ? -19.827 4.097 6.225 1.00 96.75 118 GLU A O 1
ATOM 957 N N . GLU A 1 119 ? -20.131 5.597 7.867 1.00 96.38 119 GLU A N 1
ATOM 958 C CA . GLU A 1 119 ? -20.631 6.706 7.031 1.00 96.38 119 GLU A CA 1
ATOM 959 C C . GLU A 1 119 ? -19.649 7.124 5.919 1.00 96.38 119 GLU A C 1
ATOM 961 O O . GLU A 1 119 ? -20.077 7.497 4.827 1.00 96.38 119 GLU A O 1
ATOM 966 N N . VAL A 1 120 ? -18.332 7.017 6.149 1.00 95.81 120 VAL A N 1
ATOM 967 C CA . VAL A 1 120 ? -17.292 7.302 5.134 1.00 95.81 120 VAL A CA 1
ATOM 968 C C . VAL A 1 120 ? -16.854 6.059 4.345 1.00 95.81 120 VAL A C 1
ATOM 970 O O . VAL A 1 120 ? -15.813 6.072 3.681 1.00 95.81 120 VAL A O 1
ATOM 973 N N . GLY A 1 121 ? -17.622 4.967 4.417 1.00 93.12 121 GLY A N 1
ATOM 974 C CA . GLY A 1 121 ? -17.348 3.721 3.697 1.00 93.12 121 GLY A CA 1
ATOM 975 C C . GLY A 1 121 ? -16.132 2.954 4.228 1.00 93.12 121 GLY A C 1
ATOM 976 O O . GLY A 1 121 ? -15.400 2.332 3.451 1.00 93.12 121 GLY A O 1
ATOM 977 N N . PHE A 1 122 ? -15.858 3.016 5.535 1.00 95.50 122 PHE A N 1
ATOM 978 C CA . PHE A 1 122 ? -14.699 2.353 6.129 1.00 95.50 122 PHE A CA 1
ATOM 979 C C . PHE A 1 122 ? -14.846 0.828 6.186 1.00 95.50 122 PHE A C 1
ATOM 981 O O . PHE A 1 122 ? -15.450 0.256 7.088 1.00 95.50 122 PHE A O 1
ATOM 988 N N . GLU A 1 123 ? -14.194 0.137 5.254 1.00 92.56 123 GLU A N 1
ATOM 989 C CA . GLU A 1 123 ? -14.072 -1.319 5.302 1.00 92.56 123 GLU A CA 1
ATOM 990 C C . GLU A 1 123 ? -13.259 -1.762 6.531 1.00 92.56 123 GLU A C 1
ATOM 992 O O . GLU A 1 123 ? -12.033 -1.606 6.562 1.00 92.56 123 GLU A O 1
ATOM 997 N N . TRP A 1 124 ? -13.909 -2.378 7.520 1.00 93.00 124 TRP A N 1
ATOM 998 C CA . TRP A 1 124 ? -13.242 -3.019 8.663 1.00 93.00 124 TRP A CA 1
ATOM 999 C C . TRP A 1 124 ? -12.347 -4.203 8.241 1.00 93.00 124 TRP A C 1
ATOM 1001 O O . TRP A 1 124 ? -11.260 -4.405 8.787 1.00 93.00 124 TRP A O 1
ATOM 1011 N N . GLU A 1 125 ? -12.771 -4.948 7.217 1.00 86.56 125 GLU A N 1
ATOM 1012 C CA . GLU A 1 125 ? -12.177 -6.204 6.730 1.00 86.56 125 GLU A CA 1
ATOM 1013 C C . GLU A 1 125 ? -11.571 -6.060 5.315 1.00 86.56 125 GLU A C 1
ATOM 1015 O O . GLU A 1 125 ? -12.042 -6.655 4.344 1.00 86.56 125 GLU A O 1
ATOM 1020 N N . VAL A 1 126 ? -10.484 -5.292 5.162 1.00 79.31 126 VAL A N 1
ATOM 1021 C CA . VAL A 1 126 ? -9.766 -5.233 3.870 1.00 79.31 126 VAL A CA 1
ATOM 1022 C C . VAL A 1 126 ? -8.946 -6.509 3.654 1.00 79.31 126 VAL A C 1
ATOM 1024 O O . VAL A 1 126 ? -7.852 -6.676 4.201 1.00 79.31 126 VAL A O 1
ATOM 1027 N N . LYS A 1 127 ? -9.462 -7.407 2.809 1.00 76.00 127 LYS A N 1
ATOM 1028 C CA . LYS A 1 127 ? -8.754 -8.610 2.345 1.00 76.00 127 LYS A CA 1
ATOM 1029 C C . LYS A 1 127 ? -7.507 -8.203 1.556 1.00 76.00 127 LYS A C 1
ATOM 1031 O O . LYS A 1 127 ? -7.605 -7.554 0.518 1.00 76.00 127 LYS A O 1
ATOM 1036 N N . VAL A 1 128 ? -6.322 -8.593 2.030 1.00 70.25 128 VAL A N 1
ATOM 1037 C CA . VAL A 1 128 ? -5.059 -8.360 1.310 1.00 70.25 128 VAL A CA 1
ATOM 1038 C C . VAL A 1 128 ? -5.040 -9.241 0.051 1.00 70.25 128 VAL A C 1
ATOM 1040 O O . VAL A 1 128 ? -5.101 -10.463 0.197 1.00 70.25 128 VAL A O 1
ATOM 1043 N N . PRO A 1 129 ? -4.936 -8.679 -1.172 1.00 76.38 129 PRO A N 1
ATOM 1044 C CA . PRO A 1 129 ? -4.924 -9.482 -2.392 1.00 76.38 129 PRO A CA 1
ATOM 1045 C C . PRO A 1 129 ? -3.749 -10.463 -2.435 1.00 76.38 129 PRO A C 1
ATOM 1047 O O . PRO A 1 129 ? -2.656 -10.171 -1.932 1.00 76.38 129 PRO A O 1
ATOM 1050 N N . LYS A 1 130 ? -3.978 -11.625 -3.060 1.00 86.75 130 LYS A N 1
ATOM 1051 C CA . LYS A 1 130 ? -2.954 -12.659 -3.265 1.00 86.75 130 LYS A CA 1
ATOM 1052 C C . LYS A 1 130 ? -1.816 -12.114 -4.136 1.00 86.75 130 LYS A C 1
ATOM 1054 O O . LYS A 1 130 ? -1.969 -11.113 -4.833 1.00 86.75 130 LYS A O 1
ATOM 1059 N N . TRP A 1 131 ? -0.656 -12.774 -4.093 1.00 91.38 131 TRP A N 1
ATOM 1060 C CA . TRP A 1 131 ? 0.511 -12.340 -4.873 1.00 91.38 131 TRP A CA 1
ATOM 1061 C C . TRP A 1 131 ? 0.195 -12.263 -6.371 1.00 91.38 131 TRP A C 1
ATOM 1063 O O . TRP A 1 131 ? 0.569 -11.290 -7.013 1.00 91.38 131 TRP A O 1
ATOM 1073 N N . ASP A 1 132 ? -0.538 -13.247 -6.886 1.00 86.50 132 ASP A N 1
ATOM 1074 C CA . ASP A 1 132 ? -0.928 -13.359 -8.291 1.00 86.50 132 ASP A CA 1
ATOM 1075 C C . ASP A 1 132 ? -1.842 -12.189 -8.708 1.00 86.50 132 ASP A C 1
ATOM 1077 O O . ASP A 1 132 ? -1.543 -11.510 -9.682 1.00 86.50 132 ASP A O 1
ATOM 1081 N N . THR A 1 133 ? -2.821 -11.809 -7.876 1.00 87.31 133 THR A N 1
ATOM 1082 C CA . THR A 1 133 ? -3.658 -10.609 -8.084 1.00 87.31 133 THR A CA 1
ATOM 1083 C C . THR A 1 133 ? -2.843 -9.312 -8.121 1.00 87.31 133 THR A C 1
ATOM 1085 O O . THR A 1 133 ? -3.095 -8.425 -8.929 1.00 87.31 133 THR A O 1
ATOM 1088 N N . ARG A 1 134 ? -1.812 -9.187 -7.278 1.00 91.62 134 ARG A N 1
ATOM 1089 C CA . ARG A 1 134 ? -0.905 -8.023 -7.310 1.00 91.62 134 ARG A CA 1
ATOM 1090 C C . ARG A 1 134 ? 0.031 -8.023 -8.523 1.00 91.62 134 ARG A C 1
ATOM 1092 O O . ARG A 1 134 ? 0.468 -6.961 -8.961 1.00 91.62 134 ARG A O 1
ATOM 1099 N N . TYR A 1 135 ? 0.330 -9.198 -9.068 1.00 89.62 135 TYR A N 1
ATOM 1100 C CA . TYR A 1 135 ? 1.047 -9.350 -10.328 1.00 89.62 135 TYR A CA 1
ATOM 1101 C C . TYR A 1 135 ? 0.151 -9.019 -11.536 1.00 89.62 135 TYR A C 1
ATOM 1103 O O . TYR A 1 135 ? 0.624 -8.378 -12.471 1.00 89.62 135 TYR A O 1
ATOM 1111 N N . GLU A 1 136 ? -1.141 -9.353 -11.495 1.00 88.38 136 GLU A N 1
ATOM 1112 C CA . GLU A 1 136 ? -2.151 -8.922 -12.477 1.00 88.38 136 GLU A CA 1
ATOM 1113 C C . GLU A 1 136 ? -2.308 -7.390 -12.475 1.00 88.38 136 GLU A C 1
ATOM 1115 O O . GLU A 1 136 ? -2.198 -6.767 -13.528 1.00 88.38 136 GLU A O 1
ATOM 1120 N N . GLU A 1 137 ? -2.438 -6.759 -11.300 1.00 89.75 137 GLU A N 1
ATOM 1121 C CA . GLU A 1 137 ? -2.445 -5.291 -11.150 1.00 89.75 137 GLU A CA 1
ATOM 1122 C C . GLU A 1 137 ? -1.188 -4.625 -11.745 1.00 89.75 137 GLU A C 1
ATOM 1124 O O . GLU A 1 137 ? -1.281 -3.591 -12.410 1.00 89.75 137 GLU A O 1
ATOM 1129 N N . LEU A 1 138 ? -0.003 -5.208 -11.521 1.00 90.12 138 LEU A N 1
ATOM 1130 C CA . LEU A 1 138 ? 1.245 -4.717 -12.113 1.00 90.12 138 LEU A CA 1
ATOM 1131 C C . LEU A 1 138 ? 1.304 -4.967 -13.627 1.00 90.12 138 LEU A C 1
ATOM 1133 O O . LEU A 1 138 ? 1.819 -4.123 -14.352 1.00 90.12 138 LEU A O 1
ATOM 1137 N N . SER A 1 139 ? 0.772 -6.088 -14.111 1.00 83.50 139 SER A N 1
ATOM 1138 C CA . SER A 1 139 ? 0.713 -6.405 -15.543 1.00 83.50 139 SER A CA 1
ATOM 1139 C C . SER A 1 139 ? -0.221 -5.443 -16.284 1.00 83.50 139 SER A C 1
ATOM 1141 O O . SER A 1 139 ? 0.113 -4.979 -17.372 1.00 83.50 139 SER A O 1
ATOM 1143 N N . TYR A 1 140 ? -1.340 -5.060 -15.661 1.00 80.25 140 TYR A N 1
ATOM 1144 C CA . TYR A 1 140 ? -2.219 -4.004 -16.161 1.00 80.25 140 TYR A CA 1
ATOM 1145 C C . TYR A 1 140 ? -1.501 -2.646 -16.196 1.00 80.25 140 TYR A C 1
ATOM 1147 O O . TYR A 1 140 ? -1.511 -1.984 -17.228 1.00 80.25 140 TYR A O 1
ATOM 1155 N N . PHE A 1 141 ? -0.799 -2.256 -15.123 1.00 81.69 141 PHE A N 1
ATOM 1156 C CA . PHE A 1 141 ? 0.013 -1.029 -15.117 1.00 81.69 141 PHE A CA 1
ATOM 1157 C C . PHE A 1 141 ? 1.111 -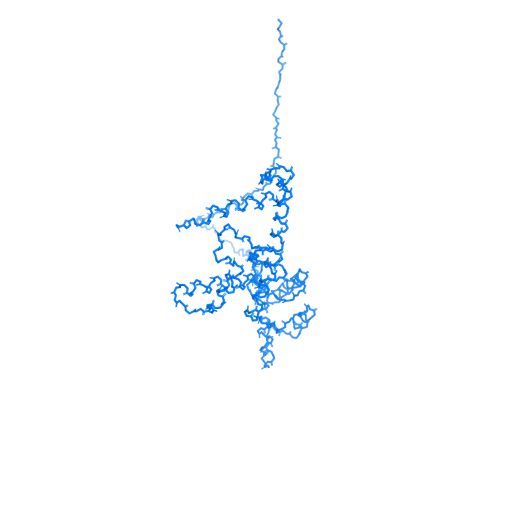1.048 -16.198 1.00 81.69 141 PHE A C 1
ATOM 1159 O O . PHE A 1 141 ? 1.376 -0.036 -16.840 1.00 81.69 141 PHE A O 1
ATOM 1166 N N . VAL A 1 142 ? 1.744 -2.202 -16.425 1.00 75.56 142 VAL A N 1
ATOM 1167 C CA . VAL A 1 142 ? 2.723 -2.400 -17.504 1.00 75.56 142 VAL A CA 1
ATOM 1168 C C . VAL A 1 142 ? 2.093 -2.181 -18.879 1.00 75.56 142 VAL A C 1
ATOM 1170 O O . VAL A 1 142 ? 2.730 -1.546 -19.717 1.00 75.56 142 VAL A O 1
ATOM 1173 N N . LYS A 1 143 ? 0.854 -2.641 -19.102 1.00 73.56 143 LYS A N 1
ATOM 1174 C CA . LYS A 1 143 ? 0.117 -2.367 -20.342 1.00 73.56 143 LYS A CA 1
ATOM 1175 C C . LYS A 1 143 ? -0.306 -0.894 -20.461 1.00 73.56 143 LYS A C 1
ATOM 1177 O O . LYS A 1 143 ? -0.214 -0.346 -21.550 1.00 73.56 143 LYS A O 1
ATOM 1182 N N . GLU A 1 144 ? -0.730 -0.255 -19.369 1.00 74.25 144 GLU A N 1
ATOM 1183 C CA . GLU A 1 144 ? -1.192 1.146 -19.356 1.00 74.25 144 GLU A CA 1
ATOM 1184 C C . GLU A 1 144 ? -0.054 2.174 -19.535 1.00 74.25 144 GLU A C 1
ATOM 1186 O O . GLU A 1 144 ? -0.291 3.250 -20.073 1.00 74.25 144 GLU A O 1
ATOM 1191 N N . PHE A 1 145 ? 1.172 1.869 -19.084 1.00 70.06 145 PHE A N 1
ATOM 1192 C CA . PHE A 1 145 ? 2.284 2.837 -19.034 1.00 70.06 145 PHE A CA 1
ATOM 1193 C C . PHE A 1 145 ? 3.590 2.366 -19.705 1.00 70.06 145 PHE A C 1
ATOM 1195 O O . PHE A 1 145 ? 4.644 2.966 -19.476 1.00 70.06 145 PHE A O 1
ATOM 1202 N N . GLY A 1 146 ? 3.582 1.249 -20.441 1.00 65.44 146 GLY A N 1
ATOM 1203 C CA . GLY A 1 146 ? 4.755 0.702 -21.146 1.00 65.44 146 GLY A CA 1
ATOM 1204 C C . GLY A 1 146 ? 5.954 0.319 -20.256 1.00 65.44 146 GLY A C 1
ATOM 1205 O O . GLY A 1 146 ? 7.050 0.050 -20.754 1.00 65.44 146 GLY A O 1
ATOM 1206 N N . HIS A 1 147 ? 5.800 0.325 -18.926 1.00 76.69 147 HIS A N 1
ATOM 1207 C CA . HIS A 1 147 ? 6.885 0.073 -17.974 1.00 76.69 147 HIS A CA 1
ATOM 1208 C C . HIS A 1 147 ? 6.386 -0.387 -16.597 1.00 76.69 147 HIS A C 1
ATOM 1210 O O . HIS A 1 147 ? 5.334 0.033 -16.122 1.00 76.69 147 HIS A O 1
ATOM 1216 N N . ALA A 1 148 ? 7.199 -1.159 -15.870 1.00 81.88 148 ALA A N 1
ATOM 1217 C CA . ALA A 1 148 ? 6.886 -1.608 -14.506 1.00 81.88 148 ALA A CA 1
ATOM 1218 C C . ALA A 1 148 ? 7.165 -0.551 -13.404 1.00 81.88 148 ALA A C 1
ATOM 1220 O O . ALA A 1 148 ? 7.293 -0.876 -12.219 1.00 81.88 148 ALA A O 1
ATOM 1221 N N . ARG A 1 149 ? 7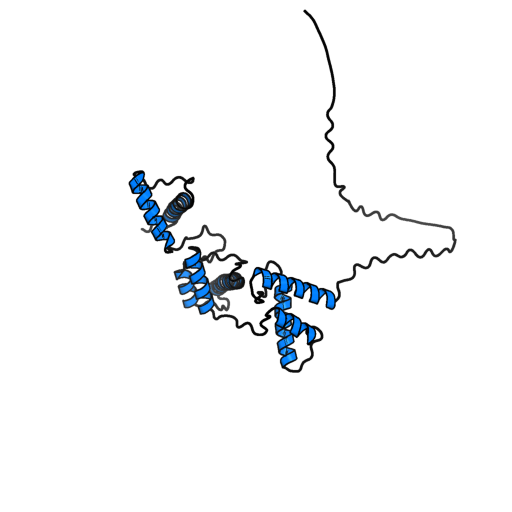.312 0.729 -13.776 1.00 78.19 149 ARG A N 1
ATOM 1222 C CA . ARG A 1 149 ? 7.754 1.830 -12.900 1.00 78.19 149 ARG A CA 1
ATOM 1223 C C . ARG A 1 149 ? 6.595 2.495 -12.152 1.00 78.19 149 ARG A C 1
ATOM 1225 O O . ARG A 1 149 ? 6.389 3.700 -12.255 1.00 78.19 149 ARG A O 1
ATOM 1232 N N . VAL A 1 150 ? 5.854 1.712 -11.371 1.00 81.56 150 VAL A N 1
ATOM 1233 C CA . VAL A 1 150 ? 4.772 2.237 -10.520 1.00 81.56 150 VAL A CA 1
ATOM 1234 C C . VAL A 1 150 ? 5.335 3.270 -9.530 1.00 81.56 150 VAL A C 1
ATOM 1236 O O . VAL A 1 150 ? 6.275 2.944 -8.791 1.00 81.56 150 VAL A O 1
ATOM 1239 N N . PRO A 1 151 ? 4.773 4.493 -9.464 1.00 78.12 151 PRO A N 1
ATOM 1240 C CA . PRO A 1 151 ? 5.123 5.468 -8.438 1.00 78.12 151 PRO A CA 1
ATOM 1241 C C . PRO A 1 151 ? 4.940 4.911 -7.020 1.00 78.12 151 PRO A C 1
ATOM 1243 O O . PRO A 1 151 ? 4.043 4.112 -6.750 1.00 78.12 151 PRO A O 1
ATOM 1246 N N . GLN A 1 152 ? 5.756 5.375 -6.070 1.00 73.38 152 GLN A N 1
ATOM 1247 C CA . GLN A 1 152 ? 5.630 4.981 -4.657 1.00 73.38 152 GLN A CA 1
ATOM 1248 C C . GLN A 1 152 ? 4.254 5.342 -4.065 1.00 73.38 152 GLN A C 1
ATOM 1250 O O . GLN A 1 152 ? 3.783 4.671 -3.147 1.00 73.38 152 GLN A O 1
ATOM 1255 N N . ILE A 1 153 ? 3.617 6.374 -4.626 1.00 73.50 153 ILE A N 1
ATOM 1256 C CA . ILE A 1 153 ? 2.230 6.777 -4.400 1.00 73.50 153 ILE A CA 1
ATOM 1257 C C . ILE A 1 153 ? 1.559 6.787 -5.780 1.00 73.50 153 ILE A C 1
ATOM 1259 O O . ILE A 1 153 ? 1.666 7.759 -6.520 1.00 73.50 153 ILE A O 1
ATOM 1263 N N . PHE A 1 154 ? 0.931 5.679 -6.164 1.00 80.62 154 PHE A N 1
ATOM 1264 C CA . PHE A 1 154 ? 0.162 5.578 -7.406 1.00 80.62 154 PHE A CA 1
ATOM 1265 C C . PHE A 1 154 ? -1.321 5.755 -7.080 1.00 80.62 154 PHE A C 1
ATOM 1267 O O . PHE A 1 154 ? -1.882 4.916 -6.382 1.00 80.62 154 PHE A O 1
ATOM 1274 N N . GLN A 1 155 ? -1.952 6.838 -7.545 1.00 71.88 155 GLN A N 1
ATOM 1275 C CA . GLN A 1 155 ? -3.286 7.231 -7.066 1.00 71.88 155 GLN A CA 1
ATOM 1276 C C . GLN A 1 155 ? -4.368 6.167 -7.299 1.00 71.88 155 GLN A C 1
ATOM 1278 O O . GLN A 1 155 ? -5.109 5.862 -6.372 1.00 71.88 155 GLN A O 1
ATOM 1283 N N . LYS A 1 156 ? -4.395 5.506 -8.466 1.00 75.69 156 LYS A N 1
ATOM 1284 C CA . LYS A 1 156 ? -5.363 4.425 -8.742 1.00 75.69 156 LYS A CA 1
ATOM 1285 C C . LYS A 1 156 ? -5.187 3.190 -7.840 1.00 75.69 156 LYS A C 1
ATOM 1287 O O . LYS A 1 156 ? -6.118 2.407 -7.696 1.00 75.69 156 LYS A O 1
ATOM 1292 N N . ASN A 1 157 ? -3.997 2.973 -7.266 1.00 79.00 157 ASN A N 1
ATOM 1293 C CA . ASN A 1 157 ? -3.717 1.853 -6.361 1.00 79.00 157 ASN A CA 1
ATOM 1294 C C . ASN A 1 157 ? -2.483 2.140 -5.470 1.00 79.00 157 ASN A C 1
ATOM 1296 O O . ASN A 1 157 ? -1.377 1.652 -5.745 1.00 79.00 157 ASN A O 1
ATOM 1300 N N . PRO A 1 158 ? -2.648 2.874 -4.349 1.00 77.25 158 PRO A N 1
ATOM 1301 C CA . PRO A 1 158 ? -1.533 3.258 -3.472 1.00 77.25 158 PRO A CA 1
ATOM 1302 C C . PRO A 1 158 ? -0.856 2.068 -2.770 1.00 77.25 158 PRO A C 1
ATOM 1304 O O . PRO A 1 158 ? 0.232 2.185 -2.199 1.00 77.25 158 PRO A O 1
ATOM 1307 N N . SER A 1 159 ? -1.495 0.895 -2.798 1.00 82.75 159 SER A N 1
ATOM 1308 C CA . SER A 1 159 ? -0.960 -0.335 -2.214 1.00 82.75 159 SER A CA 1
ATOM 1309 C C . SER A 1 159 ? 0.022 -1.087 -3.129 1.00 82.75 159 SER A C 1
ATOM 1311 O O . SER A 1 159 ? 0.879 -1.813 -2.614 1.00 82.75 159 SER A O 1
ATOM 1313 N N . LEU A 1 160 ? -0.012 -0.853 -4.448 1.00 87.31 160 LEU A N 1
ATOM 1314 C CA . LEU A 1 160 ? 0.861 -1.516 -5.426 1.00 87.31 160 LEU A CA 1
ATOM 1315 C C . LEU A 1 160 ? 2.338 -1.111 -5.273 1.00 87.31 160 LEU A C 1
ATOM 1317 O O . LEU A 1 160 ? 3.212 -1.977 -5.206 1.00 87.31 160 LEU A O 1
ATOM 1321 N N . GLY A 1 161 ? 2.633 0.183 -5.093 1.00 85.38 161 GLY A N 1
ATOM 1322 C CA . GLY A 1 161 ? 4.000 0.669 -4.839 1.00 85.38 161 GLY A CA 1
ATOM 1323 C C . GLY A 1 161 ? 4.630 0.065 -3.571 1.00 85.38 161 GLY A C 1
ATOM 1324 O O . GLY A 1 161 ? 5.805 -0.315 -3.551 1.00 85.38 161 GLY A O 1
ATOM 1325 N N . ASN A 1 162 ? 3.823 -0.136 -2.522 1.00 83.56 162 ASN A N 1
ATOM 1326 C CA . ASN A 1 162 ? 4.241 -0.838 -1.304 1.00 83.56 162 ASN A CA 1
ATOM 1327 C C . ASN A 1 162 ? 4.463 -2.351 -1.533 1.00 83.56 162 ASN A C 1
ATOM 1329 O O . ASN A 1 162 ? 5.364 -2.934 -0.924 1.00 83.56 162 ASN A O 1
ATOM 1333 N N . TRP A 1 163 ? 3.697 -3.001 -2.417 1.00 90.44 163 TRP A N 1
ATOM 1334 C CA . TRP A 1 163 ? 3.930 -4.398 -2.810 1.00 90.44 163 TRP A CA 1
ATOM 1335 C C . TRP A 1 163 ? 5.211 -4.560 -3.647 1.00 90.44 163 TRP A C 1
ATOM 1337 O O . TRP A 1 163 ? 5.984 -5.486 -3.401 1.00 90.44 163 TRP A O 1
ATOM 1347 N N . ILE A 1 164 ? 5.508 -3.616 -4.542 1.00 90.88 164 ILE A N 1
ATOM 1348 C CA . ILE A 1 164 ? 6.746 -3.548 -5.343 1.00 90.88 164 ILE A CA 1
ATOM 1349 C C . ILE A 1 164 ? 7.985 -3.385 -4.458 1.00 90.88 164 ILE A C 1
ATOM 1351 O O . ILE A 1 164 ? 8.978 -4.098 -4.634 1.00 90.88 164 ILE A O 1
ATOM 1355 N N . LYS A 1 165 ? 7.911 -2.519 -3.435 1.00 86.50 165 LYS A N 1
ATOM 1356 C CA . LYS A 1 165 ? 8.949 -2.389 -2.396 1.00 86.50 165 LYS A CA 1
ATOM 1357 C C . LYS A 1 165 ? 9.213 -3.731 -1.694 1.00 86.50 165 LYS A C 1
ATOM 1359 O O . LYS A 1 165 ? 10.374 -4.087 -1.485 1.00 86.50 165 LYS A O 1
ATOM 1364 N N . LYS A 1 166 ? 8.162 -4.512 -1.400 1.00 90.44 166 LYS A N 1
ATOM 1365 C CA . LYS A 1 166 ? 8.288 -5.871 -0.838 1.00 90.44 166 LYS A CA 1
ATOM 1366 C C . LYS A 1 166 ? 8.920 -6.865 -1.822 1.00 90.44 166 LYS A C 1
ATOM 1368 O O . LYS A 1 166 ? 9.753 -7.651 -1.381 1.00 90.44 166 LYS A O 1
ATOM 1373 N N . GLN A 1 167 ? 8.617 -6.808 -3.125 1.00 93.50 167 GLN A N 1
ATOM 1374 C CA . GLN A 1 167 ? 9.246 -7.701 -4.116 1.00 93.50 167 GLN A CA 1
ATOM 1375 C C . GLN A 1 167 ? 10.758 -7.455 -4.197 1.00 93.50 167 GLN A C 1
ATOM 1377 O O . GLN A 1 167 ? 11.549 -8.386 -4.029 1.00 93.50 167 GLN A O 1
ATOM 1382 N N . ARG A 1 168 ? 11.171 -6.189 -4.364 1.00 91.12 168 ARG A N 1
ATOM 1383 C CA . ARG A 1 168 ? 12.592 -5.795 -4.416 1.00 91.12 168 ARG A CA 1
ATOM 1384 C C . ARG A 1 168 ? 13.350 -6.208 -3.144 1.00 91.12 168 ARG A C 1
ATOM 1386 O O . ARG A 1 168 ? 14.458 -6.732 -3.241 1.00 91.12 168 ARG A O 1
ATOM 1393 N N . ALA A 1 169 ? 12.741 -6.054 -1.964 1.00 90.62 169 ALA A N 1
ATOM 1394 C CA . ALA A 1 169 ? 13.315 -6.534 -0.704 1.00 90.62 169 ALA A CA 1
ATOM 1395 C C . ALA A 1 169 ? 13.402 -8.074 -0.631 1.00 90.62 169 ALA A C 1
ATOM 1397 O O . ALA A 1 169 ? 14.417 -8.609 -0.188 1.00 90.62 169 ALA A O 1
ATOM 1398 N N . GLY A 1 170 ? 12.380 -8.793 -1.109 1.00 92.75 170 GLY A N 1
ATOM 1399 C CA . GLY A 1 170 ? 12.351 -10.258 -1.147 1.00 92.75 170 GLY A CA 1
ATOM 1400 C C . GLY A 1 170 ? 13.464 -10.861 -2.010 1.00 92.75 170 GLY A C 1
ATOM 1401 O O . GLY A 1 170 ? 14.135 -11.799 -1.573 1.00 92.75 170 GLY A O 1
ATOM 1402 N N . ARG A 1 171 ? 13.738 -10.286 -3.189 1.00 92.44 171 ARG A N 1
ATOM 1403 C CA . ARG A 1 171 ? 14.882 -10.699 -4.023 1.00 92.44 171 ARG A CA 1
ATOM 1404 C C . ARG A 1 171 ? 16.217 -10.445 -3.314 1.00 92.44 171 ARG A C 1
ATOM 1406 O O . ARG A 1 171 ? 17.034 -11.354 -3.250 1.00 92.44 171 ARG A O 1
ATOM 1413 N N . LYS A 1 172 ? 16.403 -9.278 -2.679 1.00 90.38 172 LYS A N 1
ATOM 1414 C CA . LYS A 1 172 ? 17.627 -8.955 -1.908 1.00 90.38 172 LYS A CA 1
ATOM 1415 C C . LYS A 1 172 ? 17.815 -9.790 -0.632 1.00 90.38 172 LYS A C 1
ATOM 1417 O O . LYS A 1 172 ? 18.924 -9.836 -0.103 1.00 90.38 172 LYS A O 1
ATOM 1422 N N . LYS A 1 173 ? 16.767 -10.445 -0.124 1.00 91.94 173 LYS A N 1
ATOM 1423 C CA . LYS A 1 173 ? 16.883 -11.507 0.889 1.00 91.94 173 LYS A CA 1
ATOM 1424 C C . LYS A 1 173 ? 17.357 -12.819 0.262 1.00 91.94 173 LYS A C 1
ATOM 1426 O O . LYS A 1 173 ? 18.419 -13.309 0.622 1.00 91.94 173 LYS A O 1
ATOM 1431 N N . MET A 1 174 ? 16.638 -13.300 -0.752 1.00 91.81 174 MET A N 1
ATOM 1432 C CA . MET A 1 174 ? 16.947 -14.547 -1.464 1.00 91.81 174 MET A CA 1
ATOM 1433 C C . MET A 1 174 ? 18.384 -14.575 -2.019 1.00 91.81 174 MET A C 1
ATOM 1435 O O . MET A 1 174 ? 19.074 -15.577 -1.884 1.00 91.81 174 MET A O 1
ATOM 1439 N N . GLN A 1 175 ? 18.874 -13.454 -2.562 1.00 88.81 175 GLN A N 1
ATOM 1440 C CA . GLN A 1 175 ? 20.250 -13.304 -3.063 1.00 88.81 175 GLN A CA 1
ATOM 1441 C C . GLN A 1 175 ? 21.343 -13.357 -1.978 1.00 88.81 175 GLN A C 1
ATOM 1443 O O . GLN A 1 175 ? 22.513 -13.489 -2.320 1.00 88.81 175 GLN A O 1
ATOM 1448 N N . ARG A 1 176 ? 20.990 -13.233 -0.691 1.00 91.12 176 ARG A N 1
ATOM 1449 C CA . ARG A 1 176 ? 21.913 -13.339 0.455 1.00 91.12 176 ARG A CA 1
ATOM 1450 C C . ARG A 1 176 ? 21.762 -14.656 1.229 1.00 91.12 176 ARG A C 1
ATOM 1452 O O . ARG A 1 176 ? 22.421 -14.827 2.243 1.00 91.12 176 ARG A O 1
ATOM 1459 N N . GLY A 1 177 ? 20.881 -15.557 0.784 1.00 91.44 177 GLY A N 1
ATOM 1460 C CA . GLY A 1 177 ? 20.518 -16.773 1.521 1.00 91.44 177 GLY A CA 1
ATOM 1461 C C . GLY A 1 177 ? 19.509 -16.560 2.660 1.00 91.44 177 GLY A C 1
ATOM 1462 O O . GLY A 1 177 ? 19.104 -17.531 3.292 1.00 91.44 177 GLY A O 1
ATOM 1463 N N . ASP A 1 178 ? 19.052 -15.325 2.911 1.00 93.50 178 ASP A N 1
ATOM 1464 C CA . ASP A 1 178 ? 18.045 -15.044 3.943 1.00 93.50 178 ASP A CA 1
ATOM 1465 C C . ASP A 1 178 ? 16.693 -15.714 3.608 1.00 93.50 178 ASP A C 1
ATOM 1467 O O . ASP A 1 178 ? 16.233 -15.622 2.459 1.00 93.50 178 ASP A O 1
ATOM 1471 N N . PRO A 1 179 ? 15.951 -16.216 4.618 1.00 91.62 179 PRO A N 1
ATOM 1472 C CA . PRO A 1 179 ? 14.548 -16.596 4.473 1.00 91.62 179 PRO A CA 1
ATOM 1473 C C . PRO A 1 179 ? 13.706 -15.493 3.812 1.00 91.62 179 PRO A C 1
ATOM 1475 O O . PRO A 1 179 ? 13.606 -14.359 4.301 1.00 91.62 179 PRO A O 1
ATOM 1478 N N . SER A 1 180 ? 13.086 -15.834 2.681 1.00 91.56 180 SER A N 1
ATOM 1479 C CA . SER A 1 180 ? 12.371 -14.902 1.811 1.00 91.56 180 SER A CA 1
ATOM 1480 C C . SER A 1 180 ? 11.044 -15.479 1.325 1.00 91.56 180 SER A C 1
ATOM 1482 O O . SER A 1 180 ? 10.909 -16.678 1.115 1.00 91.56 180 SER A O 1
ATOM 1484 N N . SER A 1 181 ? 10.068 -14.601 1.088 1.00 87.06 181 SER A N 1
ATOM 1485 C CA . SER A 1 181 ? 8.808 -14.935 0.411 1.00 87.06 181 SER A CA 1
ATOM 1486 C C . SER A 1 181 ? 8.893 -14.827 -1.120 1.00 87.06 181 SER A C 1
ATOM 1488 O O . SER A 1 181 ? 7.889 -15.017 -1.814 1.00 87.06 181 SER A O 1
ATOM 1490 N N . MET A 1 182 ? 10.075 -14.517 -1.663 1.00 92.25 182 MET A N 1
ATOM 1491 C CA . MET A 1 182 ? 10.358 -14.610 -3.094 1.00 92.25 182 MET A CA 1
ATOM 1492 C C . MET A 1 182 ? 10.569 -16.076 -3.499 1.00 92.25 182 MET A C 1
ATOM 1494 O O . MET A 1 182 ? 11.157 -16.847 -2.748 1.00 92.25 182 MET A O 1
ATOM 1498 N N . THR A 1 183 ? 10.096 -16.465 -4.683 1.00 91.75 183 THR A N 1
ATOM 1499 C CA . THR A 1 183 ? 10.242 -17.828 -5.227 1.00 91.75 183 THR A CA 1
ATOM 1500 C C . THR A 1 183 ? 10.647 -17.764 -6.699 1.00 91.75 183 THR A C 1
ATOM 1502 O O . THR A 1 183 ? 10.460 -16.724 -7.332 1.00 91.75 183 THR A O 1
ATOM 1505 N N . LYS A 1 184 ? 11.160 -18.864 -7.272 1.00 87.75 184 LYS A N 1
ATOM 1506 C CA . LYS A 1 184 ? 11.595 -18.912 -8.683 1.00 87.75 184 LYS A CA 1
ATOM 1507 C C . LYS A 1 184 ? 10.479 -18.468 -9.647 1.00 87.75 184 LYS A C 1
ATOM 1509 O O . LYS A 1 184 ? 10.676 -17.489 -10.356 1.00 87.75 184 LYS A O 1
ATOM 1514 N N . ARG A 1 185 ? 9.267 -19.033 -9.512 1.00 91.69 185 ARG A N 1
ATOM 1515 C CA . ARG A 1 185 ? 8.049 -18.613 -10.248 1.00 91.69 185 ARG A CA 1
ATOM 1516 C C . ARG A 1 185 ? 7.767 -17.108 -10.149 1.00 91.69 185 ARG A C 1
ATOM 1518 O O . ARG A 1 185 ? 7.321 -16.501 -11.115 1.00 91.69 185 ARG A O 1
ATOM 1525 N N . ARG A 1 186 ? 7.992 -16.497 -8.979 1.00 92.44 186 ARG A N 1
ATOM 1526 C CA . ARG A 1 186 ? 7.745 -15.061 -8.756 1.00 92.44 186 ARG A CA 1
ATOM 1527 C C . ARG A 1 186 ? 8.808 -14.178 -9.406 1.00 92.44 186 ARG A C 1
ATOM 1529 O O . ARG A 1 186 ? 8.459 -13.102 -9.877 1.00 92.44 186 ARG A O 1
ATOM 1536 N N . LEU A 1 187 ? 10.063 -14.631 -9.453 1.00 87.56 187 LEU A N 1
ATOM 1537 C CA . LEU A 1 187 ? 11.113 -13.983 -10.241 1.00 87.56 187 LEU A CA 1
ATOM 1538 C C . LEU A 1 187 ? 10.784 -14.083 -11.733 1.00 87.56 187 LEU A C 1
ATOM 1540 O O . LEU A 1 187 ? 10.627 -13.055 -12.370 1.00 87.56 187 LEU A O 1
ATOM 1544 N N . GLU A 1 188 ? 10.553 -15.293 -12.246 1.00 83.19 188 GLU A N 1
ATOM 1545 C CA . GLU A 1 188 ? 10.284 -15.568 -13.668 1.00 83.19 188 GLU A CA 1
ATOM 1546 C C . GLU A 1 188 ? 9.099 -14.762 -14.223 1.00 83.19 188 GLU A C 1
ATOM 1548 O O . GLU A 1 188 ? 9.184 -14.208 -15.317 1.00 83.19 188 GLU A O 1
ATOM 1553 N N . LEU A 1 189 ? 8.008 -14.645 -13.459 1.00 83.19 189 LEU A N 1
ATOM 1554 C CA . LEU A 1 189 ? 6.857 -13.822 -13.840 1.00 83.19 189 LEU A CA 1
ATOM 1555 C C . LEU A 1 189 ? 7.189 -12.321 -13.856 1.00 83.19 189 LEU A C 1
ATOM 1557 O O . LEU A 1 189 ? 6.823 -11.628 -14.801 1.00 83.19 189 LEU A O 1
ATOM 1561 N N . LEU A 1 190 ? 7.911 -11.808 -12.854 1.00 87.50 190 LEU A N 1
ATOM 1562 C CA . LEU A 1 190 ? 8.324 -10.400 -12.819 1.00 87.50 190 LEU A CA 1
ATOM 1563 C C . LEU A 1 190 ? 9.355 -10.078 -13.918 1.00 87.50 190 LEU A C 1
ATOM 1565 O O . LEU A 1 190 ? 9.253 -9.043 -14.573 1.00 87.50 190 LEU A O 1
ATOM 1569 N N . ASP A 1 191 ? 10.299 -10.978 -14.179 1.00 80.75 191 ASP A N 1
ATOM 1570 C CA . ASP A 1 191 ? 11.296 -10.843 -15.242 1.00 80.75 191 ASP A CA 1
ATOM 1571 C C . ASP A 1 191 ? 10.640 -10.890 -16.639 1.00 80.75 191 ASP A C 1
ATOM 1573 O O . ASP A 1 191 ? 11.045 -10.133 -17.521 1.00 80.75 191 ASP A O 1
ATOM 1577 N N . LYS A 1 192 ? 9.559 -11.6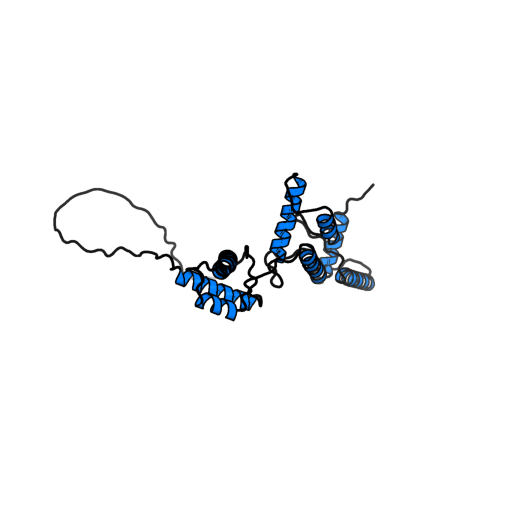71 -16.828 1.00 78.88 192 LYS A N 1
ATOM 1578 C CA . LYS A 1 192 ? 8.751 -11.685 -18.068 1.00 78.88 192 LYS A CA 1
ATOM 1579 C C . LYS A 1 192 ? 8.107 -10.328 -18.392 1.00 78.88 192 LYS A C 1
ATOM 1581 O O . LYS A 1 192 ? 7.927 -10.015 -19.564 1.00 78.88 192 LYS A O 1
ATOM 1586 N N . ILE A 1 193 ? 7.788 -9.515 -17.382 1.00 77.19 193 ILE A N 1
ATOM 1587 C CA . ILE A 1 193 ? 7.315 -8.127 -17.552 1.00 77.19 193 ILE A CA 1
ATOM 1588 C C . ILE A 1 193 ? 8.443 -7.099 -17.349 1.00 77.19 193 ILE A C 1
ATOM 1590 O O . ILE A 1 193 ? 8.188 -5.963 -16.952 1.00 77.19 193 ILE A O 1
ATOM 1594 N N . TYR A 1 194 ? 9.697 -7.505 -17.593 1.00 76.19 194 TYR A N 1
ATOM 1595 C CA . TYR A 1 194 ? 10.919 -6.693 -17.498 1.00 76.19 194 TYR A CA 1
ATOM 1596 C C . TYR A 1 194 ? 11.005 -5.861 -16.202 1.00 76.19 194 TYR A C 1
ATOM 1598 O O . TYR A 1 194 ? 11.421 -4.698 -16.206 1.00 76.19 194 TYR A O 1
ATOM 1606 N N . PHE A 1 195 ? 10.571 -6.439 -15.077 1.00 82.94 195 PHE A N 1
ATOM 1607 C CA . PHE A 1 195 ? 10.440 -5.727 -13.811 1.00 82.94 195 PHE A CA 1
ATOM 1608 C C . PHE A 1 195 ? 11.780 -5.164 -13.321 1.00 82.94 195 PHE A C 1
ATOM 1610 O O . PHE A 1 195 ? 12.741 -5.883 -13.045 1.00 82.94 195 PHE A O 1
ATOM 1617 N N . GLU A 1 196 ? 11.840 -3.843 -13.156 1.00 80.75 196 GLU A N 1
ATOM 1618 C CA . GLU A 1 196 ? 13.079 -3.167 -12.788 1.00 80.75 196 GLU A CA 1
ATOM 1619 C C . GLU A 1 196 ? 13.416 -3.391 -11.301 1.00 80.75 196 GLU A C 1
ATOM 1621 O O . GLU A 1 196 ? 12.915 -2.707 -10.404 1.00 80.75 196 GLU A O 1
ATOM 1626 N N . TRP A 1 197 ? 14.286 -4.364 -11.026 1.00 80.00 197 TRP A N 1
ATOM 1627 C CA . TRP A 1 197 ? 14.746 -4.695 -9.673 1.00 80.00 197 TRP A CA 1
ATOM 1628 C C . TRP A 1 197 ? 15.595 -3.595 -9.024 1.00 80.00 197 TRP A C 1
ATOM 1630 O O . TRP A 1 197 ? 15.441 -3.319 -7.830 1.00 80.00 197 TRP A O 1
ATOM 1640 N N . GLU A 1 198 ? 16.473 -2.962 -9.803 1.00 73.12 198 GLU A N 1
ATOM 1641 C CA . GLU A 1 198 ? 17.355 -1.887 -9.348 1.00 73.12 198 GLU A CA 1
ATOM 1642 C C . GLU A 1 198 ? 16.682 -0.523 -9.506 1.00 73.12 198 GLU A C 1
ATOM 1644 O O . GLU A 1 198 ? 16.477 -0.037 -10.613 1.00 73.12 198 GLU A O 1
ATOM 1649 N N . GLY A 1 199 ? 16.386 0.151 -8.392 1.00 55.53 199 GLY A N 1
ATOM 1650 C CA . GLY A 1 199 ? 15.691 1.448 -8.380 1.00 55.53 199 GLY A CA 1
ATOM 1651 C C . GLY A 1 199 ? 16.484 2.642 -8.941 1.00 55.53 199 GLY A C 1
ATOM 1652 O O . GLY A 1 199 ? 16.159 3.776 -8.605 1.00 55.53 199 GLY A O 1
ATOM 1653 N N . ARG A 1 200 ? 17.547 2.405 -9.723 1.00 46.97 200 ARG A N 1
ATOM 1654 C CA . ARG A 1 200 ? 18.454 3.414 -10.304 1.00 46.97 200 ARG A CA 1
ATOM 1655 C C . ARG A 1 200 ? 18.911 3.060 -11.734 1.00 46.97 200 ARG A C 1
ATOM 1657 O O . ARG A 1 200 ? 20.049 3.334 -12.105 1.00 46.97 200 ARG A O 1
ATOM 1664 N N . GLY A 1 201 ? 18.040 2.452 -12.544 1.00 45.19 201 GLY A N 1
ATOM 1665 C CA . GLY A 1 201 ? 18.290 2.203 -13.968 1.00 45.19 201 GLY A CA 1
ATOM 1666 C C . GLY A 1 201 ? 17.811 3.326 -14.904 1.00 45.19 201 GLY A C 1
ATOM 1667 O O . GLY A 1 201 ? 16.980 4.173 -14.555 1.00 45.19 201 GLY A O 1
ATOM 1668 N N . LYS A 1 202 ? 18.305 3.313 -16.149 1.00 45.81 202 LYS A N 1
ATOM 1669 C CA . LYS A 1 202 ? 17.638 3.967 -17.288 1.00 45.81 202 LYS A CA 1
ATOM 1670 C C . LYS A 1 202 ? 16.654 2.938 -17.843 1.00 45.81 202 LYS A C 1
ATOM 1672 O O . LYS A 1 202 ? 17.087 1.986 -18.478 1.00 45.81 202 LYS A O 1
ATOM 1677 N N . GLY A 1 203 ? 15.372 3.102 -17.516 1.00 48.47 203 GLY A N 1
ATOM 1678 C CA . GLY A 1 203 ? 14.380 2.028 -17.608 1.00 48.47 203 GLY A CA 1
ATOM 1679 C C . GLY A 1 203 ? 14.289 1.383 -18.985 1.00 48.47 203 GLY A C 1
ATOM 1680 O O . GLY A 1 203 ? 14.360 2.081 -19.996 1.00 48.47 203 GLY A O 1
ATOM 1681 N N . VAL A 1 204 ? 14.107 0.065 -18.996 1.00 50.12 204 VAL A N 1
ATOM 1682 C CA . VAL A 1 204 ? 13.686 -0.691 -20.177 1.00 50.12 204 VAL A CA 1
ATOM 1683 C C . VAL A 1 204 ? 12.228 -0.325 -20.454 1.00 50.12 204 VAL A C 1
ATOM 1685 O O . VAL A 1 204 ? 11.393 -0.422 -19.554 1.00 50.12 204 VAL A O 1
ATOM 1688 N N . VAL A 1 205 ? 11.938 0.135 -21.671 1.00 53.97 205 VAL A N 1
ATOM 1689 C CA . VAL A 1 205 ? 10.555 0.249 -22.154 1.00 53.97 205 VAL A CA 1
ATOM 1690 C C . VAL A 1 205 ? 10.130 -1.140 -22.604 1.00 53.97 205 VAL A C 1
ATOM 1692 O O . VAL A 1 205 ? 10.844 -1.790 -23.368 1.00 53.97 205 VAL A O 1
ATOM 1695 N N . ILE A 1 206 ? 8.999 -1.600 -22.091 1.00 53.97 206 ILE A N 1
ATOM 1696 C CA . ILE A 1 206 ? 8.415 -2.895 -22.428 1.00 53.97 206 ILE A CA 1
ATOM 1697 C C . ILE A 1 206 ? 7.734 -2.745 -23.793 1.00 53.97 206 ILE A C 1
ATOM 1699 O O . ILE A 1 206 ? 7.104 -1.711 -24.021 1.00 53.97 206 ILE A O 1
ATOM 1703 N N . PRO A 1 207 ? 7.823 -3.733 -24.700 1.00 49.94 207 PRO A N 1
ATOM 1704 C CA . PRO A 1 207 ? 6.983 -3.762 -25.891 1.00 49.94 207 PRO A CA 1
ATOM 1705 C C . PRO A 1 207 ? 5.498 -3.892 -25.507 1.00 49.94 207 PRO A C 1
ATOM 1707 O O . PRO A 1 207 ? 4.982 -4.990 -25.306 1.00 49.94 207 PRO A O 1
ATOM 1710 N N . SER A 1 208 ? 4.834 -2.750 -25.325 1.00 54.41 208 SER A N 1
ATOM 1711 C CA . SER A 1 208 ? 3.377 -2.607 -25.316 1.00 54.41 208 SER A CA 1
ATOM 1712 C C . SER A 1 208 ? 2.871 -2.432 -26.754 1.00 54.41 208 SER A C 1
ATOM 1714 O O . SER A 1 208 ? 3.662 -2.276 -27.684 1.00 54.41 208 SER A O 1
ATOM 1716 N N . GLU A 1 209 ? 1.552 -2.371 -26.938 1.00 53.47 209 GLU A N 1
ATOM 1717 C CA . GLU A 1 209 ? 0.923 -1.965 -28.209 1.00 53.47 209 GLU A CA 1
ATOM 1718 C C . GLU A 1 209 ? 1.434 -0.578 -28.679 1.00 53.47 209 GLU A C 1
ATOM 1720 O O . GLU A 1 209 ? 1.529 -0.304 -29.873 1.00 53.47 209 GLU A O 1
ATOM 1725 N N . GLU A 1 210 ? 1.893 0.277 -27.754 1.00 63.50 210 GLU A N 1
ATOM 1726 C CA . GLU A 1 210 ? 2.546 1.554 -28.072 1.00 63.50 210 GLU A CA 1
ATOM 1727 C C . GLU A 1 210 ? 3.930 1.392 -28.724 1.00 63.50 210 GLU A C 1
ATOM 1729 O O . GLU A 1 210 ? 4.382 2.307 -29.411 1.00 63.50 210 GLU A O 1
ATOM 1734 N N . TRP A 1 211 ? 4.638 0.272 -28.519 1.00 70.56 211 TRP A N 1
ATOM 1735 C CA . TRP A 1 211 ? 5.915 0.016 -29.199 1.00 70.56 211 TRP A CA 1
ATOM 1736 C C . TRP A 1 211 ? 5.691 -0.210 -30.690 1.00 70.56 211 TRP A C 1
ATOM 1738 O O . TRP A 1 211 ? 6.438 0.344 -31.491 1.00 70.56 211 TRP A O 1
ATOM 1748 N N . GLU A 1 212 ? 4.650 -0.961 -31.054 1.00 73.50 212 GLU A N 1
ATOM 1749 C CA . GLU A 1 212 ? 4.278 -1.207 -32.451 1.00 73.50 212 GLU A CA 1
ATOM 1750 C C . GLU A 1 212 ? 3.800 0.093 -33.107 1.00 73.50 212 GLU A C 1
ATOM 1752 O O . GLU A 1 212 ? 4.314 0.469 -34.156 1.00 73.50 212 GLU A O 1
ATOM 1757 N N . VAL A 1 213 ? 2.955 0.880 -32.429 1.00 76.69 213 VAL A N 1
ATOM 1758 C CA . VAL A 1 213 ? 2.572 2.228 -32.894 1.00 76.69 213 VAL A CA 1
ATOM 1759 C C . VAL A 1 213 ? 3.795 3.141 -33.085 1.00 76.69 213 VAL A C 1
ATOM 1761 O O . VAL A 1 213 ? 3.906 3.824 -34.100 1.00 76.69 213 VAL A O 1
ATOM 1764 N N . LYS A 1 214 ? 4.763 3.138 -32.157 1.00 82.06 214 LYS A N 1
ATOM 1765 C CA . LYS A 1 214 ? 5.995 3.943 -32.277 1.00 82.06 214 LYS A CA 1
ATOM 1766 C C . LYS A 1 214 ? 6.978 3.408 -33.323 1.00 82.06 214 LYS A C 1
ATOM 1768 O O . LYS A 1 214 ? 7.773 4.184 -33.856 1.00 82.06 214 LYS A O 1
ATOM 1773 N N . TYR A 1 215 ? 6.920 2.116 -33.632 1.00 84.25 215 TYR A N 1
ATOM 1774 C CA . TYR A 1 215 ? 7.632 1.512 -34.751 1.00 84.25 215 TYR A CA 1
ATOM 1775 C C . TYR A 1 215 ? 7.010 1.946 -36.084 1.00 84.25 215 TYR A C 1
ATOM 1777 O O . TYR A 1 215 ? 7.740 2.447 -36.934 1.00 84.25 215 TYR A O 1
ATOM 1785 N N . GLU A 1 216 ? 5.685 1.894 -36.235 1.00 85.44 216 GLU A N 1
ATOM 1786 C CA . GLU A 1 216 ? 4.986 2.360 -37.443 1.00 85.44 216 GLU A CA 1
ATOM 1787 C C . GLU A 1 216 ? 5.113 3.879 -37.663 1.00 85.44 216 GLU A C 1
ATOM 1789 O O . GLU A 1 216 ? 5.311 4.338 -38.792 1.00 85.44 216 GLU A O 1
ATOM 1794 N N . GLU A 1 217 ? 5.118 4.681 -36.592 1.00 87.44 217 GLU A N 1
ATOM 1795 C CA . GLU A 1 217 ? 5.485 6.104 -36.655 1.00 87.44 217 GLU A CA 1
ATOM 1796 C C . GLU A 1 217 ? 6.925 6.307 -37.161 1.00 87.44 217 GLU A C 1
ATOM 1798 O O . GLU A 1 217 ? 7.185 7.212 -37.957 1.00 87.44 217 GLU A O 1
ATOM 1803 N N . LEU A 1 218 ? 7.876 5.465 -36.733 1.00 92.00 218 LEU A N 1
ATOM 1804 C CA . LEU A 1 218 ? 9.260 5.522 -37.207 1.00 92.00 218 LEU A CA 1
ATOM 1805 C C . LEU A 1 218 ? 9.396 5.051 -38.663 1.00 92.00 218 LEU A C 1
ATOM 1807 O O . LEU A 1 218 ? 10.171 5.650 -39.407 1.00 92.00 218 LEU A O 1
ATOM 1811 N N . VAL A 1 219 ? 8.662 4.015 -39.077 1.00 91.75 219 VAL A N 1
ATOM 1812 C CA . VAL A 1 219 ? 8.611 3.534 -40.468 1.00 91.75 219 VAL A CA 1
ATOM 1813 C C . VAL A 1 219 ? 8.042 4.625 -41.375 1.00 91.75 219 VAL A C 1
ATOM 1815 O O . VAL A 1 219 ? 8.648 4.950 -42.396 1.00 91.75 219 VAL A O 1
ATOM 1818 N N . SER A 1 220 ? 6.946 5.264 -40.960 1.00 91.81 220 SER A N 1
ATOM 1819 C CA . SER A 1 220 ? 6.331 6.396 -41.663 1.00 91.81 220 SER A CA 1
ATOM 1820 C C . SER A 1 220 ? 7.297 7.580 -41.788 1.00 91.81 220 SER A C 1
ATOM 1822 O O . SER A 1 220 ? 7.541 8.059 -42.894 1.00 91.81 220 SER A O 1
ATOM 1824 N N . PHE A 1 221 ? 7.946 7.985 -40.690 1.00 92.75 221 PHE A N 1
ATOM 1825 C CA . PHE A 1 221 ? 8.964 9.042 -40.703 1.00 92.75 221 PHE A CA 1
ATOM 1826 C C . PHE A 1 221 ? 10.175 8.686 -41.587 1.00 92.75 221 PHE A C 1
ATOM 1828 O O . PHE A 1 221 ? 10.713 9.538 -42.295 1.00 92.75 221 PHE A O 1
ATOM 1835 N N . ALA A 1 222 ? 10.630 7.430 -41.568 1.00 92.56 222 ALA A N 1
ATOM 1836 C CA . ALA A 1 222 ? 11.744 6.978 -42.398 1.00 92.56 222 ALA A CA 1
ATOM 1837 C C . ALA A 1 222 ? 11.386 6.941 -43.894 1.00 92.56 222 ALA A C 1
ATOM 1839 O O . ALA A 1 222 ? 12.259 7.202 -44.721 1.00 92.56 222 ALA A O 1
ATOM 1840 N N . LYS A 1 223 ? 10.119 6.670 -44.230 1.00 92.81 223 LYS A N 1
ATOM 1841 C CA . LYS A 1 223 ? 9.571 6.727 -45.592 1.00 92.81 223 LYS A CA 1
ATOM 1842 C C . LYS A 1 223 ? 9.431 8.166 -46.104 1.00 92.81 223 LYS A C 1
ATOM 1844 O O . LYS A 1 223 ? 9.717 8.411 -47.268 1.00 92.81 223 LYS A O 1
ATOM 1849 N N . GLU A 1 224 ? 9.028 9.102 -45.245 1.00 91.50 224 GLU A N 1
ATOM 1850 C CA . GLU A 1 224 ? 8.866 10.525 -45.580 1.00 91.50 224 GLU A CA 1
ATOM 1851 C C . GLU A 1 224 ? 10.217 11.248 -45.732 1.00 91.50 224 GLU A C 1
ATOM 1853 O O . GLU A 1 224 ? 10.473 11.892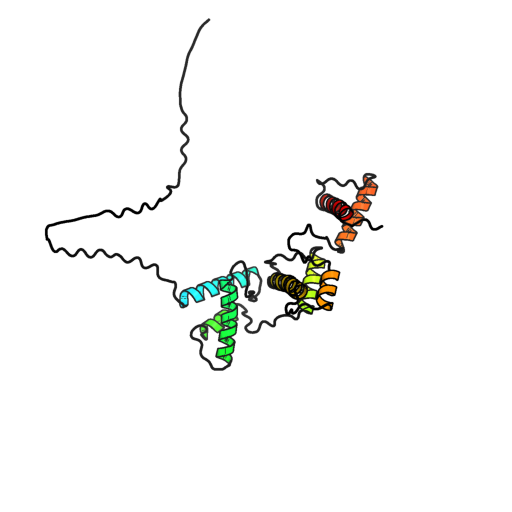 -46.746 1.00 91.50 224 GLU A O 1
ATOM 1858 N N . PHE A 1 225 ? 11.117 11.106 -44.752 1.00 91.06 225 PHE A N 1
ATOM 1859 C CA . PHE A 1 225 ? 12.386 11.849 -44.697 1.00 91.06 225 PHE A CA 1
ATOM 1860 C C . PHE A 1 225 ? 13.604 11.052 -45.190 1.00 91.06 225 PHE A C 1
ATOM 1862 O O . PHE A 1 225 ? 14.743 11.473 -44.987 1.00 91.06 225 PHE A O 1
ATOM 1869 N N . GLY A 1 226 ? 13.398 9.858 -45.757 1.00 90.44 226 GLY A N 1
ATOM 1870 C CA . GLY A 1 226 ? 14.465 8.957 -46.216 1.00 90.44 226 GLY A CA 1
ATOM 1871 C C . GLY A 1 226 ? 15.404 8.442 -45.112 1.00 90.44 226 GLY A C 1
ATOM 1872 O O . GLY A 1 226 ? 16.426 7.822 -45.407 1.00 90.44 226 GLY A O 1
ATOM 1873 N N . HIS A 1 227 ? 15.116 8.719 -43.833 1.00 90.00 227 HIS A N 1
ATOM 1874 C CA . HIS A 1 227 ? 15.999 8.368 -42.722 1.00 90.00 227 HIS A CA 1
ATOM 1875 C C . HIS A 1 227 ? 15.286 8.213 -41.371 1.00 90.00 227 HIS A C 1
ATOM 1877 O O . HIS A 1 227 ? 14.401 8.982 -41.007 1.00 90.00 227 HIS A O 1
ATOM 1883 N N . ALA A 1 228 ? 15.786 7.309 -40.527 1.00 88.81 228 ALA A N 1
ATOM 1884 C CA . ALA A 1 228 ? 15.343 7.144 -39.138 1.00 88.81 228 ALA A CA 1
ATOM 1885 C C . ALA A 1 228 ? 15.906 8.222 -38.170 1.00 88.81 228 ALA A C 1
ATOM 1887 O O . ALA A 1 228 ? 16.145 7.946 -36.989 1.00 88.81 228 ALA A O 1
ATOM 1888 N N . ARG A 1 229 ? 16.206 9.444 -38.648 1.00 87.19 229 ARG A N 1
ATOM 1889 C CA . ARG A 1 229 ? 16.813 10.542 -37.859 1.00 87.19 229 ARG A CA 1
ATOM 1890 C C . ARG A 1 229 ? 15.776 11.510 -37.273 1.00 87.19 229 ARG A C 1
ATOM 1892 O O . ARG A 1 229 ? 15.874 12.715 -37.470 1.00 87.19 229 ARG A O 1
ATOM 1899 N N . VAL A 1 230 ? 14.826 10.980 -36.500 1.00 85.31 230 VAL A N 1
ATOM 1900 C CA . VAL A 1 230 ? 13.795 11.790 -35.823 1.00 85.31 230 VAL A CA 1
ATOM 1901 C C . VAL A 1 230 ? 14.433 12.859 -34.909 1.00 85.31 230 VAL A C 1
ATOM 1903 O O . VAL A 1 230 ? 15.240 12.503 -34.041 1.00 85.31 230 VAL A O 1
ATOM 1906 N N . PRO A 1 231 ? 14.097 14.157 -35.063 1.00 80.94 231 PRO A N 1
ATOM 1907 C CA . PRO A 1 231 ? 14.585 15.222 -34.188 1.00 80.94 231 PRO A CA 1
ATOM 1908 C C . PRO A 1 231 ? 14.038 15.112 -32.760 1.00 80.94 231 PRO A C 1
ATOM 1910 O O . PRO A 1 231 ? 12.864 14.817 -32.563 1.00 80.94 231 PRO A O 1
ATOM 1913 N N . LEU A 1 232 ? 14.837 15.488 -31.755 1.00 64.94 232 LEU A N 1
ATOM 1914 C CA . LEU A 1 232 ? 14.390 15.550 -30.349 1.00 64.94 232 LEU A CA 1
ATOM 1915 C C . LEU A 1 232 ? 13.260 16.570 -30.096 1.00 64.94 232 LEU A C 1
ATOM 1917 O O . LEU A 1 232 ? 12.621 16.512 -29.050 1.00 64.94 232 LEU A O 1
ATOM 1921 N N . LYS A 1 233 ? 13.016 17.495 -31.037 1.00 71.19 233 LYS A N 1
ATOM 1922 C CA . LYS A 1 233 ? 11.881 18.433 -31.005 1.00 71.19 233 LYS A CA 1
ATOM 1923 C C . LYS A 1 233 ? 10.547 17.803 -31.431 1.00 71.19 233 LYS A C 1
ATOM 1925 O O . LYS A 1 233 ? 9.522 18.422 -31.183 1.00 71.19 233 LYS A O 1
ATOM 1930 N N . ASN A 1 234 ? 10.542 16.615 -32.046 1.00 68.00 234 ASN A N 1
ATOM 1931 C CA . ASN A 1 234 ? 9.318 15.849 -32.297 1.00 68.00 234 ASN A CA 1
ATOM 1932 C C . ASN A 1 234 ? 8.911 15.154 -30.974 1.00 68.00 234 ASN A C 1
ATOM 1934 O O . ASN A 1 234 ? 9.642 14.257 -30.526 1.00 68.00 234 ASN A O 1
ATOM 1938 N N . PRO A 1 235 ? 7.819 15.580 -30.302 1.00 60.03 235 PRO A N 1
ATOM 1939 C CA . PRO A 1 235 ? 7.449 15.050 -28.993 1.00 60.03 235 PRO A CA 1
ATOM 1940 C C . PRO A 1 235 ? 7.052 13.574 -29.080 1.00 60.03 235 PRO A C 1
ATOM 1942 O O . PRO A 1 235 ? 6.499 13.119 -30.073 1.00 60.03 235 PRO A O 1
ATOM 1945 N N . SER A 1 236 ? 7.297 12.816 -28.012 1.00 70.88 236 SER A N 1
ATOM 1946 C CA . SER A 1 236 ? 7.103 11.359 -27.969 1.00 70.88 236 SER A CA 1
ATOM 1947 C C . SER A 1 236 ? 8.051 10.572 -28.898 1.00 70.88 236 SER A C 1
ATOM 1949 O O . SER A 1 236 ? 8.980 9.933 -28.394 1.00 70.88 236 SER A O 1
ATOM 1951 N N . LEU A 1 237 ? 7.919 10.657 -30.229 1.00 77.69 237 LEU A N 1
ATOM 1952 C CA . LEU A 1 237 ? 8.696 9.834 -31.171 1.00 77.69 237 LEU A CA 1
ATOM 1953 C C . LEU A 1 237 ? 10.205 10.122 -31.111 1.00 77.69 237 LEU A C 1
ATOM 1955 O O . LEU A 1 237 ? 11.011 9.196 -31.002 1.00 77.69 237 LEU A O 1
ATOM 1959 N N . GLY A 1 238 ? 10.613 11.397 -31.106 1.00 74.00 238 GLY A N 1
ATOM 1960 C CA . GLY A 1 238 ? 12.031 11.777 -31.031 1.00 74.00 238 GLY A CA 1
ATOM 1961 C C . GLY A 1 238 ? 12.710 11.302 -29.742 1.00 74.00 238 GLY A C 1
ATOM 1962 O O . GLY A 1 238 ? 13.874 10.890 -29.750 1.00 74.00 238 GLY A O 1
ATOM 1963 N N . TYR A 1 239 ? 11.962 11.281 -28.635 1.00 68.56 239 TYR A N 1
ATOM 1964 C CA . TYR A 1 239 ? 12.419 10.721 -27.365 1.00 68.56 239 TYR A CA 1
ATOM 1965 C C . TYR A 1 239 ? 12.551 9.194 -27.444 1.00 68.56 239 TYR A C 1
ATOM 1967 O O . TYR A 1 239 ? 13.599 8.656 -27.084 1.00 68.56 239 TYR A O 1
ATOM 1975 N N . TRP A 1 240 ? 11.532 8.500 -27.960 1.00 80.00 240 TRP A N 1
ATOM 1976 C CA . TRP A 1 240 ? 11.507 7.041 -28.097 1.00 80.00 240 TRP A CA 1
ATOM 1977 C C . TRP A 1 240 ? 12.664 6.521 -28.967 1.00 80.00 240 TRP A C 1
ATOM 1979 O O . TRP A 1 240 ? 13.438 5.674 -28.521 1.00 80.00 240 TRP A O 1
ATOM 1989 N N . VAL A 1 241 ? 12.890 7.109 -30.148 1.00 81.50 241 VAL A N 1
ATOM 1990 C CA . VAL A 1 241 ? 14.009 6.741 -31.041 1.00 81.50 241 VAL A CA 1
ATOM 1991 C C . VAL A 1 241 ? 15.369 6.975 -30.376 1.00 81.50 241 VAL A C 1
ATOM 1993 O O . VAL A 1 241 ? 16.287 6.160 -30.509 1.00 81.50 241 VAL A O 1
ATOM 1996 N N . SER A 1 242 ? 15.510 8.065 -29.613 1.00 74.94 242 SER A N 1
ATOM 1997 C CA . SER A 1 242 ? 16.718 8.337 -28.826 1.00 74.94 242 SER A CA 1
ATOM 1998 C C . SER A 1 242 ? 16.980 7.238 -27.786 1.00 74.94 242 SER A C 1
ATOM 2000 O O . SER A 1 242 ? 18.122 6.803 -27.625 1.00 74.94 242 SER A O 1
ATOM 2002 N N . LYS A 1 243 ? 15.931 6.704 -27.143 1.00 67.94 243 LYS A N 1
ATOM 2003 C CA . LYS A 1 243 ? 16.042 5.566 -26.218 1.00 67.94 243 LYS A CA 1
ATOM 2004 C C . LYS A 1 243 ? 16.456 4.273 -26.918 1.00 67.94 243 LYS A C 1
ATOM 2006 O O . LYS A 1 243 ? 17.418 3.658 -26.464 1.00 67.94 243 LYS A O 1
ATOM 2011 N N . GLN A 1 244 ? 15.833 3.906 -28.042 1.00 79.56 244 GLN A N 1
ATOM 2012 C CA . GLN A 1 244 ? 16.192 2.677 -28.774 1.00 79.56 244 GLN A CA 1
ATOM 2013 C C . GLN A 1 244 ? 17.683 2.646 -29.161 1.00 79.56 244 GLN A C 1
ATOM 2015 O O . GLN A 1 244 ? 18.368 1.638 -28.983 1.00 79.56 244 GLN A O 1
ATOM 2020 N N . ARG A 1 245 ? 18.238 3.792 -29.577 1.00 82.00 245 ARG A N 1
ATOM 2021 C CA . ARG A 1 245 ? 19.674 3.953 -29.881 1.00 82.00 245 ARG A CA 1
ATOM 2022 C C . ARG A 1 245 ? 20.596 3.817 -28.664 1.00 82.00 245 ARG A C 1
ATOM 2024 O O . ARG A 1 245 ? 21.765 3.474 -28.830 1.00 82.00 245 ARG A O 1
ATOM 2031 N N . ILE A 1 246 ? 20.104 4.115 -27.460 1.00 67.81 246 ILE A N 1
ATOM 2032 C CA . ILE A 1 246 ? 20.831 3.900 -26.201 1.00 67.81 246 ILE A CA 1
ATOM 2033 C C . ILE A 1 246 ? 20.780 2.413 -25.835 1.00 67.81 246 ILE A C 1
ATOM 2035 O O . ILE A 1 246 ? 21.825 1.844 -25.533 1.00 67.81 246 ILE A O 1
ATOM 2039 N N . TYR A 1 247 ? 19.615 1.762 -25.929 1.00 62.03 247 TYR A N 1
ATOM 2040 C CA . TYR A 1 247 ? 19.468 0.336 -25.611 1.00 62.03 247 TYR A CA 1
ATOM 2041 C C . TYR A 1 247 ? 20.292 -0.560 -26.545 1.00 62.03 247 TYR A C 1
ATOM 2043 O O . TYR A 1 247 ? 21.016 -1.424 -26.061 1.00 62.03 247 TYR A O 1
ATOM 2051 N N . HIS A 1 248 ? 20.309 -0.289 -27.855 1.00 69.38 248 HIS A N 1
ATOM 2052 C CA . HIS A 1 248 ? 21.161 -1.012 -28.812 1.00 69.38 248 HIS A CA 1
ATOM 2053 C C . HIS A 1 248 ? 22.668 -0.928 -28.480 1.00 69.38 248 HIS A C 1
ATOM 2055 O O . HIS A 1 248 ? 23.428 -1.832 -28.812 1.00 69.38 248 HIS A O 1
ATOM 2061 N N . LYS A 1 249 ? 23.121 0.134 -27.795 1.00 69.38 249 LYS A N 1
ATOM 2062 C CA . LYS A 1 249 ? 24.506 0.258 -27.295 1.00 69.38 249 LYS A CA 1
ATOM 2063 C C . LYS A 1 249 ? 24.740 -0.414 -25.935 1.00 69.38 249 LYS A C 1
ATOM 2065 O O . LYS A 1 249 ? 25.888 -0.531 -25.522 1.00 69.38 249 LYS A O 1
ATOM 2070 N N . MET A 1 250 ? 23.676 -0.796 -25.228 1.00 51.56 250 MET A N 1
ATOM 2071 C CA . MET A 1 250 ? 23.720 -1.464 -23.921 1.00 51.56 250 MET A CA 1
ATOM 2072 C C . MET A 1 250 ? 23.556 -2.985 -24.020 1.00 51.56 250 MET A C 1
ATOM 2074 O O . MET A 1 250 ? 23.916 -3.682 -23.076 1.00 51.56 250 MET A O 1
ATOM 2078 N N . ILE A 1 251 ? 23.052 -3.502 -25.145 1.00 55.12 251 ILE A N 1
ATOM 2079 C CA . ILE A 1 251 ? 23.104 -4.932 -25.466 1.00 55.12 251 ILE A CA 1
ATOM 2080 C C . ILE A 1 251 ? 24.583 -5.332 -25.611 1.00 55.12 251 ILE A C 1
ATOM 2082 O O . ILE A 1 251 ? 25.271 -4.777 -26.475 1.00 55.12 251 ILE A O 1
ATOM 2086 N N . PRO A 1 252 ? 25.103 -6.278 -24.805 1.00 49.31 252 PRO A N 1
ATOM 2087 C CA . PRO A 1 252 ? 26.446 -6.801 -25.007 1.00 49.31 252 PRO A CA 1
ATOM 2088 C C . PRO A 1 252 ? 26.514 -7.492 -26.368 1.00 49.31 252 PRO A C 1
ATOM 2090 O O . PRO A 1 252 ? 25.719 -8.390 -26.649 1.00 49.31 252 PRO A O 1
ATOM 2093 N N . LYS A 1 253 ? 27.467 -7.098 -27.217 1.00 48.62 253 LYS A N 1
ATOM 2094 C CA . LYS A 1 253 ? 27.750 -7.851 -28.440 1.00 48.62 253 LYS A CA 1
ATOM 2095 C C . LYS A 1 253 ? 28.365 -9.192 -28.046 1.00 48.62 253 LYS A C 1
ATOM 2097 O O . LYS A 1 253 ? 29.503 -9.228 -27.578 1.00 48.62 253 LYS A O 1
ATOM 2102 N N . GLY A 1 254 ? 27.587 -10.261 -28.202 1.00 49.56 254 GLY A N 1
ATOM 2103 C CA . GLY A 1 254 ? 28.084 -11.629 -28.103 1.00 49.56 254 GLY A CA 1
ATOM 2104 C C . GLY A 1 254 ? 29.199 -11.888 -29.117 1.00 49.56 254 GLY A C 1
ATOM 2105 O O . GLY A 1 254 ? 29.283 -11.206 -30.142 1.00 49.56 254 GLY A O 1
ATOM 2106 N N . LYS A 1 255 ? 30.057 -12.849 -28.777 1.00 36.91 255 LYS A N 1
ATOM 2107 C CA . LYS A 1 255 ? 30.979 -13.488 -29.721 1.00 36.91 255 LYS A CA 1
ATOM 2108 C C . LYS A 1 255 ? 30.221 -14.514 -30.558 1.00 36.91 255 LYS A C 1
ATOM 2110 O O . LYS A 1 255 ? 29.254 -15.075 -29.997 1.00 36.91 255 LYS A O 1
#

Foldseek 3Di:
DDDDDDDDDDDDDDDDDDDDDDDDDDDDDDDDDDDDPPPDPPPDDPPPDDDDLVVLLVVLLVVQLVLCVQQVASPQACPNPVCNVSSVVLVVQLVQVVCVVVVHDDPNCDPVNVVSCVVSVRDSDDDDDDPVVLLVVQVVVCQVPQFSPQPCCRRNCNVSSVVLVLQLVQVVCVVVVHDHPDDPVNCVSCVVSVNDSDPDDPGDRHPHVVVVVLVVVQVVVCVVVVDSCDDPVPPPNNVVSVVVVVVVVVPDDDD

Secondary structure (DSSP, 8-state):
------------------------------------------------PPPPHHHHHHHHHHHHHHHHHHHSSS---TT-TT-HHHHHHHHHHHHHHHHHTTT---SSS-HHHHHHHHHTT--S--PPPPHHHHHHHHHHHHHHHSSS---SS-TT-HHHHHHHHHHHHHHHHHTTT---S--HHHHHHHHHTT---STTS-PPPP--HHHHHHHHHHHHHHHHSSSS---TTSTTHHHHHHHHHHHHHHS----

Radius of gyration: 32.07 Å; chains: 1; bounding box: 54×94×98 Å

Sequence (255 aa):
MSCERSNTSMTTSTTLTTPVVRNVNVNKITERRDGDSTIVKVDFEQKVTAASPKELWETRYKELVSFVKEFGHARVPYNFHPNTSLGNWVSHQRGYYKDVQKGKPSVSLTEYRIKLLEEVGFEWEVKVPKWDTRYEELSYFVKEFGHARVPQIFQKNPSLGNWIKKQRAGRKKMQRGDPSSMTKRRLELLDKIYFEWEGRGKGVVIPSEEWEVKYEELVSFAKEFGHARVPLKNPSLGYWVSKQRIYHKMIPKGK

Organism: NCBI:txid420281

InterPro domains:
  IPR005114 Helicase-associated [PF03457] (55-122)
  IPR005114 Helicase-associated [PF03457] (130-193)
  IPR005114 Helicase-associated [PF03457] (208-248)

pLDDT: mean 73.83, std 21.74, range [28.17, 97.25]